Protein AF-A0A2A2KID6-F1 (afdb_monomer_lite)

Structure (mmCIF, N/CA/C/O backbone):
data_AF-A0A2A2KID6-F1
#
_entry.id   AF-A0A2A2KID6-F1
#
loop_
_atom_site.group_PDB
_atom_site.id
_atom_site.type_symbol
_atom_site.label_atom_id
_atom_site.label_alt_id
_atom_site.label_comp_id
_atom_site.label_asym_id
_atom_site.label_entity_id
_atom_site.label_seq_id
_atom_site.pdbx_PDB_ins_code
_atom_site.Cartn_x
_atom_site.Cartn_y
_atom_site.Cartn_z
_atom_site.occupancy
_atom_site.B_iso_or_equiv
_atom_site.auth_seq_id
_atom_site.auth_comp_id
_atom_site.auth_asym_id
_atom_site.auth_atom_id
_atom_site.pdbx_PDB_model_num
ATOM 1 N N . MET A 1 1 ? -13.359 86.179 39.020 1.00 40.91 1 MET A N 1
ATOM 2 C CA . MET A 1 1 ? -13.346 84.701 39.083 1.00 40.91 1 MET A CA 1
ATOM 3 C C . MET A 1 1 ? -14.522 84.206 38.263 1.00 40.91 1 MET A C 1
ATOM 5 O O . MET A 1 1 ? -15.594 84.768 38.441 1.00 40.91 1 MET A O 1
ATOM 9 N N . ALA A 1 2 ? -14.272 83.194 37.425 1.00 36.41 2 ALA A N 1
ATOM 10 C CA . ALA A 1 2 ? -15.111 82.639 36.352 1.00 36.41 2 ALA A CA 1
ATOM 11 C C . ALA A 1 2 ? -15.150 83.495 35.070 1.00 36.41 2 ALA A C 1
ATOM 13 O O . ALA A 1 2 ? -15.371 84.696 35.158 1.00 36.41 2 ALA A O 1
ATOM 14 N N . SER A 1 3 ? -14.933 82.982 33.859 1.00 36.78 3 SER A N 1
ATOM 15 C CA . SER A 1 3 ? -14.378 81.710 33.363 1.00 36.78 3 SER A CA 1
ATOM 16 C C . SER A 1 3 ? -13.928 81.983 31.921 1.00 36.78 3 SER A C 1
ATOM 18 O O . SER A 1 3 ? -14.611 82.724 31.218 1.00 36.78 3 SER A O 1
ATOM 20 N N . SER A 1 4 ? -12.791 81.422 31.504 1.00 39.03 4 SER A N 1
ATOM 21 C CA . SER A 1 4 ? -12.336 81.438 30.109 1.00 39.03 4 SER A CA 1
ATOM 22 C C . SER A 1 4 ? -13.230 80.549 29.246 1.00 39.03 4 SER A C 1
ATOM 24 O O . SER A 1 4 ? -13.401 79.370 29.557 1.00 39.03 4 SER A O 1
ATOM 26 N N . GLU A 1 5 ? -13.762 81.115 28.168 1.00 43.56 5 GLU A N 1
ATOM 27 C CA . GLU A 1 5 ? -14.216 80.392 26.982 1.00 43.56 5 GLU A CA 1
ATOM 28 C C . GLU A 1 5 ? -13.056 80.425 25.984 1.00 43.56 5 GLU A C 1
ATOM 30 O O . GLU A 1 5 ? -12.732 81.490 25.463 1.00 43.56 5 GLU A O 1
ATOM 35 N N . ASP A 1 6 ? -12.411 79.279 25.759 1.00 44.50 6 ASP A N 1
ATOM 36 C CA . ASP A 1 6 ? -11.455 79.112 24.667 1.00 44.50 6 ASP A CA 1
ATOM 37 C C . ASP A 1 6 ? -12.080 78.254 23.568 1.00 44.50 6 ASP A C 1
ATOM 39 O O . ASP A 1 6 ? -12.683 77.203 23.795 1.00 44.50 6 ASP A O 1
ATOM 43 N N . PHE A 1 7 ? -11.946 78.824 22.382 1.00 35.62 7 PHE A N 1
ATOM 44 C CA . PHE A 1 7 ? -12.587 78.552 21.114 1.00 35.62 7 PHE A CA 1
ATOM 45 C C . PHE A 1 7 ? -11.885 77.403 20.372 1.00 35.62 7 PHE A C 1
ATOM 47 O O . PHE A 1 7 ? -10.667 77.242 20.454 1.00 35.62 7 PHE A O 1
ATOM 54 N N . GLU A 1 8 ? -12.676 76.623 19.638 1.00 44.56 8 GLU A N 1
ATOM 55 C CA . GLU A 1 8 ? -12.274 75.508 18.777 1.00 44.56 8 GLU A CA 1
ATOM 56 C C . GLU A 1 8 ? -11.156 75.853 17.779 1.00 44.56 8 GLU A C 1
ATOM 58 O O . GLU A 1 8 ? -11.135 76.926 17.174 1.00 44.56 8 GLU A O 1
ATOM 63 N N . SER A 1 9 ? -10.299 74.868 17.491 1.00 38.34 9 SER A N 1
ATOM 64 C CA . SER A 1 9 ? -9.823 74.676 16.118 1.00 38.34 9 SER A CA 1
ATOM 65 C C . SER A 1 9 ? -9.582 73.196 15.825 1.00 38.34 9 SER A C 1
ATOM 67 O O . SER A 1 9 ? -8.759 72.525 16.450 1.00 38.34 9 SER A O 1
ATOM 69 N N . ASP A 1 10 ? -10.363 72.715 14.865 1.00 43.06 10 ASP A N 1
ATOM 70 C CA . ASP A 1 10 ? -10.296 71.411 14.229 1.00 43.06 10 ASP A CA 1
ATOM 71 C C . ASP A 1 10 ? -8.927 71.137 13.600 1.00 43.06 10 ASP A C 1
ATOM 73 O O . ASP A 1 10 ? -8.439 71.896 12.759 1.00 43.06 10 ASP A O 1
ATOM 77 N N . VAL A 1 11 ? -8.365 69.968 13.904 1.00 42.91 11 VAL A N 1
ATOM 78 C CA . VAL A 1 11 ? -7.402 69.304 13.022 1.00 42.91 11 VAL A CA 1
ATOM 79 C C . VAL A 1 11 ? -7.943 67.917 12.711 1.00 42.91 11 VAL A C 1
ATOM 81 O O . VAL A 1 11 ? -7.730 66.948 13.438 1.00 42.91 11 VAL A O 1
ATOM 84 N N . VAL A 1 12 ? -8.652 67.843 11.586 1.00 46.94 12 VAL A N 1
ATOM 85 C CA . VAL A 1 12 ? -8.993 66.602 10.891 1.00 46.94 12 VAL A CA 1
ATOM 86 C C . VAL A 1 12 ? -7.685 65.959 10.431 1.00 46.94 12 VAL A C 1
ATOM 88 O O . VAL A 1 12 ? -7.135 66.303 9.385 1.00 46.94 12 VAL A O 1
ATOM 91 N N . ARG A 1 13 ? -7.149 65.032 11.228 1.00 36.94 13 ARG A N 1
ATOM 92 C CA . ARG A 1 13 ? -6.090 64.128 10.779 1.00 36.94 13 ARG A CA 1
ATOM 93 C C . ARG A 1 13 ? -6.764 62.886 10.212 1.00 36.94 13 ARG A C 1
ATOM 95 O O . ARG A 1 13 ? -7.306 62.076 10.956 1.00 36.94 13 ARG A O 1
ATOM 102 N N . ALA A 1 14 ? -6.754 62.819 8.884 1.00 38.06 14 ALA A N 1
ATOM 103 C CA . ALA A 1 14 ? -7.240 61.711 8.081 1.00 38.06 14 ALA A CA 1
ATOM 104 C C . ALA A 1 14 ? -6.814 60.359 8.667 1.00 38.06 14 ALA A C 1
ATOM 106 O O . ALA A 1 14 ? -5.646 60.157 9.010 1.00 38.06 14 ALA A O 1
ATOM 107 N N . SER A 1 15 ? -7.798 59.472 8.781 1.00 41.97 15 SER A N 1
ATOM 108 C CA . SER A 1 15 ? -7.649 58.060 9.087 1.00 41.97 15 SER A CA 1
ATOM 109 C C . SER A 1 15 ? -6.592 57.460 8.169 1.00 41.97 15 SER A C 1
ATOM 111 O O . SER A 1 15 ? -6.709 57.521 6.947 1.00 41.97 15 SER A O 1
ATOM 113 N N . ASP A 1 16 ? -5.552 56.919 8.787 1.00 41.00 16 ASP A N 1
ATOM 114 C CA . ASP A 1 16 ? -4.573 56.054 8.154 1.00 41.00 16 ASP A CA 1
ATOM 115 C C . ASP A 1 16 ? -5.332 54.794 7.717 1.00 41.00 16 ASP A C 1
ATOM 117 O O . ASP A 1 16 ? -5.654 53.933 8.538 1.00 41.00 16 ASP A O 1
ATOM 121 N N . GLU A 1 17 ? -5.746 54.744 6.448 1.00 43.84 17 GLU A N 1
ATOM 122 C CA . GLU A 1 17 ? -6.165 53.504 5.804 1.00 43.84 17 GLU A CA 1
ATOM 123 C C . GLU A 1 17 ? -4.934 52.599 5.783 1.00 43.84 17 GLU A C 1
ATOM 125 O O . GLU A 1 17 ? -4.107 52.642 4.868 1.00 43.84 17 GLU A O 1
ATOM 130 N N . THR A 1 18 ? -4.791 51.799 6.840 1.00 45.75 18 THR A N 1
ATOM 131 C CA . THR A 1 18 ? -3.919 50.636 6.842 1.00 45.75 18 THR A CA 1
ATOM 132 C C . THR A 1 18 ? -4.338 49.788 5.654 1.00 45.75 18 THR A C 1
ATOM 134 O O . THR A 1 18 ? -5.375 49.130 5.682 1.00 45.75 18 THR A O 1
ATOM 137 N N . ARG A 1 19 ? -3.555 49.874 4.576 1.00 43.41 19 ARG A N 1
ATOM 138 C CA . ARG A 1 19 ? -3.575 48.917 3.478 1.00 43.41 19 ARG A CA 1
ATOM 139 C C . ARG A 1 19 ? -3.556 47.527 4.102 1.00 43.41 19 ARG A C 1
ATOM 141 O O . ARG A 1 19 ? -2.558 47.159 4.716 1.00 43.41 19 ARG A O 1
ATOM 148 N N . ASP A 1 20 ? -4.654 46.795 3.950 1.00 48.16 20 ASP A N 1
ATOM 149 C CA . ASP A 1 20 ? -4.740 45.364 4.223 1.00 48.16 20 ASP A CA 1
ATOM 150 C C . ASP A 1 20 ? -3.825 44.620 3.230 1.00 48.16 20 ASP A C 1
ATOM 152 O O . ASP A 1 20 ? -4.278 43.993 2.275 1.00 48.16 20 ASP A O 1
ATOM 156 N N . ASP A 1 21 ? -2.509 44.721 3.432 1.00 48.75 21 ASP A N 1
ATOM 157 C CA . ASP A 1 21 ? -1.480 43.909 2.764 1.00 48.75 21 ASP A CA 1
ATOM 158 C C . ASP A 1 21 ? -1.375 42.505 3.413 1.00 48.75 21 ASP A C 1
ATOM 160 O O . ASP A 1 21 ? -0.531 41.687 3.054 1.00 48.75 21 ASP A O 1
ATOM 164 N N . ASP A 1 22 ? -2.274 42.191 4.354 1.00 53.03 22 ASP A N 1
ATOM 165 C CA . ASP A 1 22 ? -2.343 40.937 5.114 1.00 53.03 22 ASP A CA 1
ATOM 166 C C . ASP A 1 22 ? -3.191 39.842 4.435 1.00 53.03 22 ASP A C 1
ATOM 168 O O . ASP A 1 22 ? -3.609 38.879 5.077 1.00 53.03 22 ASP A O 1
ATOM 172 N N . ASN A 1 23 ? -3.434 39.930 3.124 1.00 58.25 23 ASN A N 1
ATOM 173 C CA . ASN A 1 23 ? -4.082 38.846 2.373 1.00 58.25 23 ASN A CA 1
ATOM 174 C C . ASN A 1 23 ? -3.071 37.908 1.697 1.00 58.25 23 ASN A C 1
ATOM 176 O O . ASN A 1 23 ? -3.351 37.353 0.635 1.00 58.25 23 ASN A O 1
ATOM 180 N N . VAL A 1 24 ? -1.890 37.724 2.296 1.00 55.53 24 VAL A N 1
ATOM 181 C CA . VAL A 1 24 ? -1.055 36.555 2.002 1.00 55.53 24 VAL A CA 1
ATOM 182 C C . VAL A 1 24 ? -1.736 35.367 2.675 1.00 55.53 24 VAL A C 1
ATOM 184 O O . VAL A 1 24 ? -1.786 35.326 3.908 1.00 55.53 24 VAL A O 1
ATOM 187 N N . PRO A 1 25 ? -2.296 34.406 1.921 1.00 61.16 25 PRO A N 1
ATOM 188 C CA . PRO A 1 25 ? -2.986 33.284 2.527 1.00 61.16 25 PRO A CA 1
ATOM 189 C C . PRO A 1 25 ? -2.043 32.544 3.483 1.00 61.16 25 PRO A C 1
ATOM 191 O O . PRO A 1 25 ? -0.973 32.093 3.078 1.00 61.16 25 PRO A O 1
ATOM 194 N N . ASP A 1 26 ? -2.454 32.388 4.746 1.00 65.62 26 ASP A N 1
ATOM 195 C CA . ASP A 1 26 ? -1.651 31.812 5.844 1.00 65.62 26 ASP A CA 1
ATOM 196 C C . ASP A 1 26 ? -0.956 30.474 5.480 1.00 65.62 26 ASP A C 1
ATOM 198 O O . ASP A 1 26 ? 0.042 30.110 6.097 1.00 65.62 26 ASP A O 1
ATOM 202 N N . TRP A 1 27 ? -1.438 29.739 4.466 1.00 66.75 27 TRP A N 1
ATOM 203 C CA . TRP A 1 27 ? -0.836 28.492 3.984 1.00 66.75 27 TRP A CA 1
ATOM 204 C C . TRP A 1 27 ? 0.523 28.660 3.287 1.00 66.75 27 TRP A C 1
ATOM 206 O O . TRP A 1 27 ? 1.308 27.712 3.302 1.00 66.75 27 TRP A O 1
ATOM 216 N N . GLU A 1 28 ? 0.841 29.830 2.723 1.00 72.62 28 GLU A N 1
ATOM 217 C CA . GLU A 1 28 ? 2.137 30.080 2.071 1.00 72.62 28 GLU A CA 1
ATOM 218 C C . GLU A 1 28 ? 3.284 29.999 3.091 1.00 72.62 28 GLU A C 1
ATOM 220 O O . GLU A 1 28 ? 4.310 29.373 2.827 1.00 72.62 28 GLU A O 1
ATOM 225 N N . ARG A 1 29 ? 3.047 30.485 4.319 1.00 69.88 29 ARG A N 1
ATOM 226 C CA . ARG A 1 29 ? 4.010 30.470 5.437 1.00 69.88 29 ARG A CA 1
ATOM 227 C C . ARG A 1 29 ? 4.349 29.071 5.955 1.00 69.88 29 ARG A C 1
ATOM 229 O O . ARG A 1 29 ? 5.393 28.886 6.573 1.00 69.88 29 ARG A O 1
ATOM 236 N N . TYR A 1 30 ? 3.464 28.097 5.747 1.00 66.88 30 TYR A N 1
ATOM 237 C CA . TYR A 1 30 ? 3.639 26.721 6.227 1.00 66.88 30 TYR A CA 1
ATOM 238 C C . TYR A 1 30 ? 3.885 25.724 5.099 1.00 66.88 30 TYR A C 1
ATOM 240 O O . TYR A 1 30 ? 4.062 24.541 5.380 1.00 66.88 30 TYR A O 1
ATOM 248 N N . SER A 1 31 ? 3.911 26.187 3.849 1.00 71.94 31 SER A N 1
ATOM 249 C CA . SER A 1 31 ? 4.064 25.350 2.660 1.00 71.94 31 SER A CA 1
ATOM 250 C C . SER A 1 31 ? 5.332 24.487 2.698 1.00 71.94 31 SER A C 1
ATOM 252 O O . SER A 1 31 ? 5.271 23.311 2.346 1.00 71.94 31 SER A O 1
ATOM 254 N N . GLU A 1 32 ? 6.436 25.011 3.240 1.00 70.94 32 GLU A N 1
ATOM 255 C CA . GLU A 1 32 ? 7.703 24.280 3.411 1.00 70.94 32 GLU A CA 1
ATOM 256 C C . GLU A 1 32 ? 7.615 23.107 4.404 1.00 70.94 32 GLU A C 1
ATOM 258 O O . GLU A 1 32 ? 8.385 22.154 4.311 1.00 70.94 32 GLU A O 1
ATOM 263 N N . ASN A 1 33 ? 6.651 23.132 5.331 1.00 69.06 33 ASN A N 1
ATOM 264 C CA . ASN A 1 33 ? 6.428 22.071 6.322 1.00 69.06 33 ASN A CA 1
ATOM 265 C C . ASN A 1 33 ? 5.387 21.033 5.865 1.00 69.06 33 ASN A C 1
ATOM 267 O O . ASN A 1 33 ? 4.953 20.186 6.648 1.00 69.06 33 ASN A O 1
ATOM 271 N N . LEU A 1 34 ? 4.920 21.101 4.616 1.00 72.00 34 LEU A N 1
ATOM 272 C CA . LEU A 1 34 ? 3.917 20.176 4.096 1.00 72.00 34 LEU A CA 1
ATOM 273 C C . LEU A 1 34 ? 4.578 19.093 3.245 1.00 72.00 34 LEU A C 1
ATOM 275 O O . LEU A 1 34 ? 5.080 19.347 2.156 1.00 72.00 34 LEU A O 1
ATOM 279 N N . ILE A 1 35 ? 4.485 17.840 3.697 1.00 70.38 35 ILE A N 1
ATOM 280 C CA . ILE A 1 35 ? 4.865 16.690 2.865 1.00 70.38 35 ILE A CA 1
ATOM 281 C C . ILE A 1 35 ? 3.854 16.557 1.711 1.00 70.38 35 ILE A C 1
ATOM 283 O O . ILE A 1 35 ? 2.640 16.529 1.996 1.00 70.38 35 ILE A O 1
ATOM 287 N N . PRO A 1 36 ? 4.317 16.419 0.448 1.00 75.06 36 PRO A N 1
ATOM 288 C CA . PRO A 1 36 ? 3.462 16.104 -0.690 1.00 75.06 36 PRO A CA 1
ATOM 289 C C . PRO A 1 36 ? 2.656 14.832 -0.420 1.00 75.06 36 PRO A C 1
ATOM 291 O O . PRO A 1 36 ? 3.214 13.775 -0.136 1.00 75.06 36 PRO A O 1
ATOM 294 N N . ASN A 1 37 ? 1.329 14.925 -0.499 1.00 69.31 37 ASN A N 1
ATOM 295 C CA . ASN A 1 37 ? 0.439 13.783 -0.305 1.00 69.31 37 ASN A CA 1
ATOM 296 C C . ASN A 1 37 ? -0.281 13.475 -1.618 1.00 69.31 37 ASN A C 1
ATOM 298 O O . ASN A 1 37 ? -0.989 14.335 -2.143 1.00 69.31 37 ASN A O 1
ATOM 302 N N . ARG A 1 38 ? -0.169 12.230 -2.102 1.00 68.75 38 ARG A N 1
ATOM 303 C CA . ARG A 1 38 ? -0.869 11.744 -3.307 1.00 68.75 38 ARG A CA 1
ATOM 304 C C . ARG A 1 38 ? -2.393 11.928 -3.230 1.00 68.75 38 ARG A C 1
ATOM 306 O O . ARG A 1 38 ? -3.050 11.998 -4.259 1.00 68.75 38 ARG A O 1
ATOM 313 N N . ARG A 1 39 ? -2.958 12.013 -2.019 1.00 72.25 39 ARG A N 1
ATOM 314 C CA . ARG A 1 39 ? -4.407 12.119 -1.760 1.00 72.25 39 ARG A CA 1
ATOM 315 C C . ARG A 1 39 ? -4.895 13.554 -1.526 1.00 72.25 39 ARG A C 1
ATOM 317 O O . ARG A 1 39 ? -6.087 13.754 -1.309 1.00 72.25 39 ARG A O 1
ATOM 324 N N . GLY A 1 40 ? -3.995 14.538 -1.542 1.00 76.31 40 GLY A N 1
ATOM 325 C CA . GLY A 1 40 ? -4.304 15.920 -1.175 1.00 76.31 40 GLY A CA 1
ATOM 326 C C . GLY A 1 40 ? -4.518 16.124 0.333 1.00 76.31 40 GLY A C 1
ATOM 327 O O . GLY A 1 40 ? -4.319 15.216 1.142 1.00 76.31 40 GLY A O 1
ATOM 328 N N . ARG A 1 41 ? -4.883 17.351 0.727 1.00 75.19 41 ARG A N 1
ATOM 329 C CA . ARG A 1 41 ? -5.134 17.753 2.124 1.00 75.19 41 ARG A CA 1
ATOM 330 C C . ARG A 1 41 ? -6.340 18.685 2.208 1.00 75.19 41 ARG A C 1
ATOM 332 O O . ARG A 1 41 ? -6.631 19.421 1.270 1.00 75.19 41 ARG A O 1
ATOM 339 N N . GLN A 1 42 ? -7.024 18.683 3.351 1.00 73.62 42 GLN A N 1
ATOM 340 C CA . GLN A 1 42 ? -8.081 19.658 3.619 1.00 73.62 42 GLN A CA 1
ATOM 341 C C . GLN A 1 42 ? -7.462 21.011 3.994 1.00 73.62 42 GLN A C 1
ATOM 343 O O . GLN A 1 42 ? -6.670 21.083 4.932 1.00 73.62 42 GLN A O 1
ATOM 348 N N . ALA A 1 43 ? -7.865 22.092 3.317 1.00 69.75 43 ALA A N 1
ATOM 349 C CA . ALA A 1 43 ? -7.325 23.437 3.554 1.00 69.75 43 ALA A CA 1
ATOM 350 C C . ALA A 1 43 ? -7.455 23.885 5.026 1.00 69.75 43 ALA A C 1
ATOM 352 O O . ALA A 1 43 ? -6.522 24.437 5.604 1.00 69.75 43 ALA A O 1
ATOM 353 N N . GLY A 1 44 ? -8.574 23.551 5.681 1.00 69.00 44 GLY A N 1
ATOM 354 C CA . GLY A 1 44 ? -8.799 23.858 7.097 1.00 69.00 44 GLY A CA 1
ATOM 355 C C . GLY A 1 44 ? -7.860 23.133 8.070 1.00 69.00 44 GLY A C 1
ATOM 356 O O . GLY A 1 44 ? -7.651 23.618 9.178 1.00 69.00 44 GLY A O 1
ATOM 357 N N . ALA A 1 45 ? -7.273 21.996 7.685 1.00 64.81 45 ALA A N 1
ATOM 358 C CA . ALA A 1 45 ? -6.291 21.288 8.510 1.00 64.81 45 ALA A CA 1
ATOM 359 C C . ALA A 1 45 ? -4.909 21.961 8.466 1.00 64.81 45 ALA A C 1
ATOM 361 O O . ALA A 1 45 ? -4.161 21.876 9.437 1.00 64.81 45 ALA A O 1
ATOM 362 N N . ILE A 1 46 ? -4.591 22.673 7.377 1.00 65.69 46 ILE A N 1
ATOM 363 C CA . ILE A 1 46 ? -3.348 23.448 7.254 1.00 65.69 46 ILE A CA 1
ATOM 364 C C . ILE A 1 46 ? -3.346 24.585 8.282 1.00 65.69 46 ILE A C 1
ATOM 366 O O . ILE A 1 46 ? -2.379 24.765 9.013 1.00 65.69 46 ILE A O 1
ATOM 370 N N . LEU A 1 47 ? -4.485 25.271 8.408 1.00 62.81 47 LEU A N 1
ATOM 371 C CA . LEU A 1 47 ? -4.689 26.399 9.322 1.00 62.81 47 LEU A CA 1
ATOM 372 C C . LEU A 1 47 ? -4.725 25.993 10.808 1.00 62.81 47 LEU A C 1
ATOM 374 O O . LEU A 1 47 ? -4.401 26.799 11.675 1.00 62.81 47 LEU A O 1
ATOM 378 N N . LYS A 1 48 ? -5.123 24.753 11.124 1.00 60.97 48 LYS A N 1
ATOM 379 C CA . LYS A 1 48 ? -5.308 24.277 12.510 1.00 60.97 48 LYS A CA 1
ATOM 380 C C . LYS A 1 48 ? -4.019 23.884 13.235 1.00 60.97 48 LYS A C 1
ATOM 382 O O . LYS A 1 48 ? -4.051 23.744 14.452 1.00 60.97 48 LYS A O 1
ATOM 387 N N . THR A 1 49 ? -2.897 23.707 12.542 1.00 55.88 49 THR A N 1
ATOM 388 C CA . THR A 1 49 ? -1.603 23.399 13.193 1.00 55.88 49 THR A CA 1
ATOM 389 C C . THR A 1 49 ? -0.826 24.631 13.633 1.00 55.88 49 THR A C 1
ATOM 391 O O . THR A 1 49 ? 0.286 24.507 14.154 1.00 55.88 49 THR A O 1
ATOM 394 N N . LYS A 1 50 ? -1.424 25.812 13.454 1.00 52.47 50 LYS A N 1
ATOM 395 C CA . LYS A 1 50 ? -0.972 27.089 13.997 1.00 52.47 50 LYS A CA 1
ATOM 396 C C . LYS A 1 50 ? -0.629 26.903 15.485 1.00 52.47 50 LYS A C 1
ATOM 398 O O . LYS A 1 50 ? -1.516 26.759 16.318 1.00 52.47 50 LYS A O 1
ATOM 403 N N . GLY A 1 51 ? 0.667 26.865 15.809 1.00 50.84 51 GLY A N 1
ATOM 404 C CA . GLY A 1 51 ? 1.157 26.974 17.190 1.00 50.84 51 GLY A CA 1
ATOM 405 C C . GLY A 1 51 ? 1.684 25.715 17.892 1.00 50.84 51 GLY A C 1
ATOM 406 O O . GLY A 1 51 ? 1.889 25.769 19.103 1.00 50.84 51 GLY A O 1
ATOM 407 N N . LEU A 1 52 ? 1.959 24.601 17.206 1.00 54.22 52 LEU A N 1
ATOM 408 C CA . LEU A 1 52 ? 2.526 23.419 17.874 1.00 54.22 52 LEU A CA 1
ATOM 409 C C . LEU A 1 52 ? 4.047 23.484 18.088 1.00 54.22 52 LEU A C 1
ATOM 411 O O . LEU A 1 52 ? 4.822 22.763 17.471 1.00 54.22 52 LEU A O 1
ATOM 415 N N . GLY A 1 53 ? 4.464 24.297 19.058 1.00 52.75 53 GLY A N 1
ATOM 416 C CA . GLY A 1 53 ? 5.763 24.177 19.733 1.00 52.75 53 GLY A CA 1
ATOM 417 C C . GLY A 1 53 ? 5.787 23.039 20.764 1.00 52.75 53 GLY A C 1
ATOM 418 O O . GLY A 1 53 ? 6.302 23.213 21.866 1.00 52.75 53 GLY A O 1
ATOM 419 N N . THR A 1 54 ? 5.157 21.899 20.471 1.00 59.22 54 THR A N 1
ATOM 420 C CA . THR A 1 54 ? 5.017 20.778 21.412 1.00 59.22 54 THR A CA 1
ATOM 421 C C . THR A 1 54 ? 6.130 19.755 21.179 1.00 59.22 54 THR A C 1
ATOM 423 O O . THR A 1 54 ? 6.416 19.390 20.043 1.00 59.22 54 THR A O 1
ATOM 426 N N . SER A 1 55 ? 6.775 19.284 22.252 1.00 69.12 55 SER A N 1
ATOM 427 C CA . SER A 1 55 ? 7.839 18.269 22.170 1.00 69.12 55 SER A CA 1
ATOM 428 C C . SER A 1 55 ? 7.338 16.974 21.507 1.00 69.12 55 SER A C 1
ATOM 430 O O . SER A 1 55 ? 6.217 16.541 21.784 1.00 69.12 55 SER A O 1
ATOM 432 N N . GLN A 1 56 ? 8.176 16.324 20.683 1.00 70.81 56 GLN A N 1
ATOM 433 C CA . GLN A 1 56 ? 7.845 15.078 19.964 1.00 70.81 56 GLN A CA 1
ATOM 434 C C . GLN A 1 56 ? 7.250 13.996 20.880 1.00 70.81 56 GLN A C 1
ATOM 436 O O . GLN A 1 56 ? 6.274 13.350 20.512 1.00 70.81 56 GLN A O 1
ATOM 441 N N . SER A 1 57 ? 7.767 13.847 22.103 1.00 77.50 57 SER A N 1
ATOM 442 C CA . SER A 1 57 ? 7.267 12.856 23.069 1.00 77.50 57 SER A CA 1
ATOM 443 C C . SER A 1 57 ? 5.817 13.120 23.509 1.00 77.50 57 SER A C 1
ATOM 445 O O . SER A 1 57 ? 5.038 12.184 23.688 1.00 77.50 57 SER A O 1
ATOM 447 N N . SER A 1 58 ? 5.414 14.391 23.617 1.00 82.44 58 SER A N 1
ATOM 448 C CA . SER A 1 58 ? 4.026 14.750 23.933 1.00 82.44 58 SER A CA 1
ATOM 449 C C . SER A 1 58 ? 3.080 14.383 22.790 1.00 82.44 58 SER A C 1
ATOM 451 O O . SER A 1 58 ? 1.962 13.940 23.040 1.00 82.44 58 SER A O 1
ATOM 453 N N . MET A 1 59 ? 3.533 14.548 21.545 1.00 81.69 59 MET A N 1
ATOM 454 C CA . MET A 1 59 ? 2.777 14.187 20.345 1.00 81.69 59 MET A CA 1
ATOM 455 C C . MET A 1 59 ? 2.612 12.671 20.191 1.00 81.69 59 MET A C 1
ATOM 457 O O . MET A 1 59 ? 1.528 12.209 19.846 1.00 81.69 59 MET A O 1
ATOM 461 N N . GLU A 1 60 ? 3.666 11.897 20.466 1.00 87.50 60 GLU A N 1
ATOM 462 C CA . GLU A 1 60 ? 3.603 10.429 20.465 1.00 87.50 60 GLU A CA 1
ATOM 463 C C . GLU A 1 60 ? 2.602 9.916 21.504 1.00 87.50 60 GLU A C 1
ATOM 465 O O . GLU A 1 60 ? 1.740 9.103 21.175 1.00 87.50 60 GLU A O 1
ATOM 470 N N . SER A 1 61 ? 2.653 10.451 22.730 1.00 89.75 61 SER A N 1
ATOM 471 C CA . SER A 1 61 ? 1.715 10.071 23.790 1.00 89.75 61 SER A CA 1
ATOM 472 C C . SER A 1 61 ? 0.265 10.426 23.449 1.00 89.75 61 SER A C 1
ATOM 474 O O . SER A 1 61 ? -0.634 9.640 23.740 1.00 89.75 61 SER A O 1
ATOM 476 N N . GLU A 1 62 ? 0.019 11.581 22.824 1.00 90.62 62 GLU A N 1
ATOM 477 C CA . GLU A 1 62 ? -1.319 11.967 22.354 1.00 90.62 62 GLU A CA 1
ATOM 478 C C . GLU A 1 62 ? -1.840 10.996 21.285 1.00 90.62 62 GLU A C 1
ATOM 480 O O . GLU A 1 62 ? -2.989 10.562 21.355 1.00 90.62 62 GLU A O 1
ATOM 485 N N . ALA A 1 63 ? -0.993 10.615 20.325 1.00 91.62 63 ALA A N 1
ATOM 486 C CA . ALA A 1 63 ? -1.367 9.690 19.261 1.00 91.62 63 ALA A CA 1
ATOM 487 C C . ALA A 1 63 ? -1.644 8.270 19.773 1.00 91.62 63 ALA A C 1
ATOM 489 O O . ALA A 1 63 ? -2.644 7.674 19.372 1.00 91.62 63 ALA A O 1
ATOM 490 N N . ASP A 1 64 ? -0.792 7.744 20.661 1.00 93.44 64 ASP A N 1
ATOM 491 C CA . ASP A 1 64 ? -0.998 6.431 21.285 1.00 93.44 64 ASP A CA 1
ATOM 492 C C . ASP A 1 64 ? -2.315 6.428 22.091 1.00 93.44 64 ASP A C 1
ATOM 494 O O . ASP A 1 64 ? -3.144 5.544 21.883 1.00 93.44 64 ASP A O 1
ATOM 498 N N . LYS A 1 65 ? -2.578 7.462 22.910 1.00 95.06 65 LYS A N 1
ATOM 499 C CA . LYS A 1 65 ? -3.841 7.590 23.668 1.00 95.06 65 LYS A CA 1
ATOM 500 C C . LYS A 1 65 ? -5.067 7.625 22.763 1.00 95.06 65 LYS A C 1
ATOM 502 O O . LYS A 1 65 ? -6.041 6.928 23.024 1.00 95.06 65 LYS A O 1
ATOM 507 N N . LYS A 1 66 ? -5.020 8.414 21.685 1.00 94.50 66 LYS A N 1
ATOM 508 C CA . LYS A 1 66 ? -6.146 8.514 20.752 1.00 94.50 66 LYS A CA 1
ATOM 509 C C . LYS A 1 66 ? -6.414 7.185 20.046 1.00 94.50 66 LYS A C 1
ATOM 511 O O . LYS A 1 66 ? -7.574 6.851 19.800 1.00 94.50 66 LYS A O 1
ATOM 516 N N . LEU A 1 67 ? -5.365 6.423 19.726 1.00 96.00 67 LEU A N 1
ATOM 517 C CA . LEU A 1 67 ? -5.530 5.083 19.172 1.00 96.00 67 LEU A CA 1
ATOM 518 C C . LEU A 1 67 ? -6.162 4.137 20.195 1.00 96.00 67 LEU A C 1
ATOM 520 O O . LEU A 1 67 ? -7.059 3.389 19.824 1.00 96.00 67 LEU A O 1
ATOM 524 N N . ASP A 1 68 ? -5.723 4.176 21.452 1.00 95.88 68 ASP A N 1
ATOM 525 C CA . ASP A 1 68 ? -6.262 3.319 22.512 1.00 95.88 68 ASP A CA 1
ATOM 526 C C . ASP A 1 68 ? -7.760 3.591 22.741 1.00 95.88 68 ASP A C 1
ATOM 528 O O . ASP A 1 68 ? -8.554 2.655 22.707 1.00 95.88 68 ASP A O 1
ATOM 532 N N . GLU A 1 69 ? -8.170 4.863 22.815 1.00 95.94 69 GLU A N 1
ATOM 533 C CA . GLU A 1 69 ? -9.591 5.257 22.859 1.00 95.94 69 GLU A CA 1
ATOM 534 C C . GLU A 1 69 ? -10.377 4.686 21.669 1.00 95.94 69 GLU A C 1
ATOM 536 O O . GLU A 1 69 ? -11.432 4.078 21.836 1.00 95.94 69 GLU A O 1
ATOM 541 N N . THR A 1 70 ? -9.831 4.828 20.456 1.00 94.94 70 THR A N 1
ATOM 542 C CA . THR A 1 70 ? -10.467 4.303 19.237 1.00 94.94 70 THR A CA 1
ATOM 543 C C . THR A 1 70 ? -10.586 2.777 19.301 1.00 94.94 70 THR A C 1
ATOM 545 O O . THR A 1 70 ? -11.596 2.210 18.895 1.00 94.94 70 THR A O 1
ATOM 548 N N . MET A 1 71 ? -9.570 2.089 19.827 1.00 94.62 71 MET A N 1
ATOM 549 C CA . MET A 1 71 ? -9.554 0.632 19.962 1.00 94.62 71 MET A CA 1
ATOM 550 C C . MET A 1 71 ? -10.577 0.111 20.964 1.00 94.62 71 MET A C 1
ATOM 552 O O . MET A 1 71 ? -11.056 -1.012 20.776 1.00 94.62 71 MET A O 1
ATOM 556 N N . ASP A 1 72 ? -10.893 0.890 21.994 1.00 94.62 72 ASP A N 1
ATOM 557 C CA . ASP A 1 72 ? -11.938 0.589 22.969 1.00 94.62 72 ASP A CA 1
ATOM 558 C C . ASP A 1 72 ? -13.330 0.829 22.372 1.00 94.62 72 ASP A C 1
ATOM 560 O O . ASP A 1 72 ? -14.199 -0.042 22.459 1.00 94.62 72 ASP A O 1
ATOM 564 N N . GLU A 1 73 ? -13.523 1.939 21.654 1.00 94.00 73 GLU A N 1
ATOM 565 C CA . GLU A 1 73 ? -14.757 2.208 20.902 1.00 94.00 73 GLU A CA 1
ATOM 566 C C . GLU A 1 73 ? -15.031 1.106 19.865 1.00 94.00 73 GLU A C 1
ATOM 568 O O . GLU A 1 73 ? -16.147 0.585 19.774 1.00 94.00 73 GLU A O 1
ATOM 573 N N . CYS A 1 74 ? -13.994 0.646 19.159 1.00 93.31 74 CYS A N 1
ATOM 574 C CA . CYS A 1 74 ? -14.090 -0.448 18.197 1.00 93.31 74 CYS A CA 1
ATOM 575 C C . CYS A 1 74 ? -14.641 -1.758 18.787 1.00 93.31 74 CYS A C 1
ATOM 577 O O . CYS A 1 74 ? -15.243 -2.538 18.051 1.00 93.31 74 CYS A O 1
ATOM 579 N N . GLN A 1 75 ? -14.439 -2.033 20.082 1.00 91.06 75 GLN A N 1
ATOM 580 C CA . GLN A 1 75 ? -14.927 -3.271 20.714 1.00 91.06 75 GLN A CA 1
ATOM 581 C C . GLN A 1 75 ? -16.450 -3.301 20.849 1.00 91.06 75 GLN A C 1
ATOM 583 O O . GLN A 1 75 ? -17.045 -4.375 20.858 1.00 91.06 75 GLN A O 1
ATOM 588 N N . THR A 1 76 ? -17.070 -2.128 20.966 1.00 91.75 76 THR A N 1
ATOM 589 C CA . THR A 1 76 ? -18.525 -1.984 21.123 1.00 91.75 76 THR A CA 1
ATOM 590 C C . THR A 1 76 ? -19.219 -1.597 19.819 1.00 91.75 76 THR A C 1
ATOM 592 O O . THR A 1 76 ? -20.430 -1.769 19.695 1.00 91.75 76 THR A O 1
ATOM 595 N N . SER A 1 77 ? -18.462 -1.105 18.835 1.00 90.88 77 SER A N 1
ATOM 596 C CA . SER A 1 77 ? -18.978 -0.706 17.527 1.00 90.88 77 SER A CA 1
ATOM 597 C C . SER A 1 77 ? -19.334 -1.890 16.624 1.00 90.88 77 SER A C 1
ATOM 599 O O . SER A 1 77 ? -18.647 -2.912 16.607 1.00 90.88 77 SER A O 1
ATOM 601 N N . GLU A 1 78 ? -20.354 -1.705 15.788 1.00 88.50 78 GLU A N 1
ATOM 602 C CA . GLU A 1 78 ? -20.714 -2.650 14.726 1.00 88.50 78 GLU A CA 1
ATOM 603 C C . GLU A 1 78 ? -19.669 -2.665 13.591 1.00 88.50 78 GLU A C 1
ATOM 605 O O . GLU A 1 78 ? -19.329 -3.732 13.072 1.00 88.50 78 GLU A O 1
ATOM 610 N N . ASP A 1 79 ? -19.091 -1.497 13.277 1.00 92.50 79 ASP A N 1
ATOM 611 C CA . ASP A 1 79 ? -18.092 -1.290 12.220 1.00 92.50 79 ASP A CA 1
ATOM 612 C C . ASP A 1 79 ? -16.786 -0.669 12.761 1.00 92.50 79 ASP A C 1
ATOM 614 O O . ASP A 1 79 ? -16.554 0.541 12.650 1.00 92.50 79 ASP A O 1
ATOM 618 N N . PRO A 1 80 ? -15.893 -1.488 13.346 1.00 93.81 80 PRO A N 1
ATOM 619 C CA . PRO A 1 80 ? -14.617 -1.011 13.871 1.00 93.81 80 PRO A CA 1
ATOM 620 C C . PRO A 1 80 ? -13.675 -0.449 12.798 1.00 93.81 80 PRO A C 1
ATOM 622 O O . PRO A 1 80 ? -12.784 0.340 13.123 1.00 93.81 80 PRO A O 1
ATOM 625 N N . LEU A 1 81 ? -13.836 -0.831 11.527 1.00 94.25 81 LEU A N 1
ATOM 626 C CA . LEU A 1 81 ? -12.924 -0.402 10.470 1.00 94.25 81 LEU A CA 1
ATOM 627 C C . LEU A 1 81 ? -13.139 1.067 10.096 1.00 94.25 81 LEU A C 1
ATOM 629 O O . LEU A 1 81 ? -12.167 1.772 9.805 1.00 94.25 81 LEU A O 1
ATOM 633 N N . ASP A 1 82 ? -14.383 1.550 10.142 1.00 94.81 82 ASP A N 1
ATOM 634 C CA . ASP A 1 82 ? -14.670 2.966 9.904 1.00 94.81 82 ASP A CA 1
ATOM 635 C C . ASP A 1 82 ? -14.047 3.862 10.983 1.00 94.81 82 ASP A C 1
ATOM 637 O O . ASP A 1 82 ? -13.363 4.831 10.651 1.00 94.81 82 ASP A O 1
ATOM 641 N N . LEU A 1 83 ? -14.157 3.484 12.262 1.00 95.38 83 LEU A N 1
ATOM 642 C CA . LEU A 1 83 ? -13.487 4.184 13.367 1.00 95.38 83 LEU A CA 1
ATOM 643 C C . LEU A 1 83 ? -11.964 4.228 13.172 1.00 95.38 83 LEU A C 1
ATOM 645 O O . LEU A 1 83 ? -11.340 5.283 13.309 1.00 95.38 83 LEU A O 1
ATOM 649 N N . CYS A 1 84 ? -11.359 3.116 12.743 1.00 95.44 84 CYS A N 1
ATOM 650 C CA . CYS A 1 84 ? -9.931 3.073 12.419 1.00 95.44 84 CYS A CA 1
ATOM 651 C C . CYS A 1 84 ? -9.561 4.027 11.266 1.00 95.44 84 CYS A C 1
ATOM 653 O O . CYS A 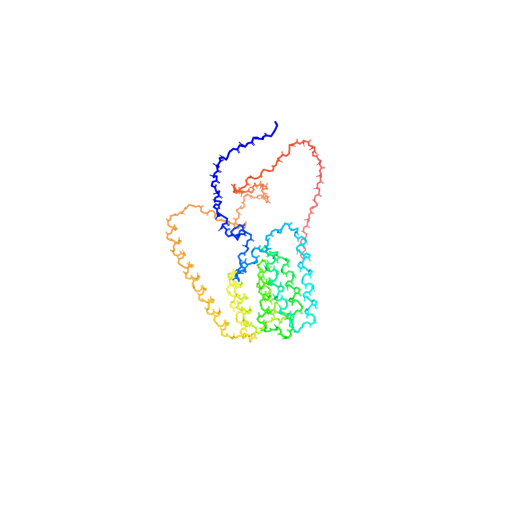1 84 ? -8.510 4.674 11.292 1.00 95.44 84 CYS A O 1
ATOM 655 N N . LEU A 1 85 ? -10.418 4.161 10.249 1.00 94.81 85 LEU A N 1
ATOM 656 C CA . LEU A 1 85 ? -10.214 5.123 9.163 1.00 94.81 85 LEU A CA 1
ATOM 657 C C . LEU A 1 85 ? -10.397 6.574 9.618 1.00 94.81 85 LEU A C 1
ATOM 659 O O . LEU A 1 85 ? -9.683 7.457 9.129 1.00 94.81 85 LEU A O 1
ATOM 663 N N . GLN A 1 86 ? -11.329 6.840 10.533 1.00 94.56 86 GLN A N 1
ATOM 664 C CA . GLN A 1 86 ? -11.488 8.156 11.153 1.00 94.56 86 GLN A CA 1
ATOM 665 C C . GLN A 1 86 ? -10.240 8.530 11.958 1.00 94.56 86 GLN A C 1
ATOM 667 O O . GLN A 1 86 ? -9.741 9.647 11.809 1.00 94.56 86 GLN A O 1
ATOM 672 N N . PHE A 1 87 ? -9.665 7.580 12.700 1.00 95.38 87 PHE A N 1
ATOM 673 C CA . PHE A 1 87 ? -8.372 7.753 13.357 1.00 95.38 87 PHE A CA 1
ATOM 674 C C . PHE A 1 87 ? -7.255 8.078 12.354 1.00 95.38 87 PHE A C 1
ATOM 676 O O . PHE A 1 87 ? -6.523 9.047 12.552 1.00 95.38 87 PHE A O 1
ATOM 683 N N . CYS A 1 88 ? -7.157 7.347 11.236 1.00 93.38 88 CYS A N 1
ATOM 684 C CA . CYS A 1 88 ? -6.168 7.635 10.187 1.00 93.38 88 CYS A CA 1
ATOM 685 C C . CYS A 1 88 ? -6.297 9.075 9.656 1.00 93.38 88 CYS A C 1
ATOM 687 O O . CYS A 1 88 ? -5.304 9.790 9.537 1.00 93.38 88 CYS A O 1
ATOM 689 N N . LYS A 1 89 ? -7.530 9.528 9.381 1.00 91.06 89 LYS A N 1
ATOM 690 C CA . LYS A 1 89 ? -7.806 10.910 8.944 1.00 91.06 89 LYS A CA 1
ATOM 691 C C . LYS A 1 89 ? -7.419 11.928 10.015 1.00 91.06 89 LYS A C 1
ATOM 693 O O . LYS A 1 89 ? -6.855 12.972 9.693 1.00 91.06 89 LYS A O 1
ATOM 698 N N . TRP A 1 90 ? -7.737 11.653 11.279 1.00 91.25 90 TRP A N 1
ATOM 699 C CA . TRP A 1 90 ? -7.346 12.509 12.396 1.00 91.25 90 TRP A CA 1
ATOM 700 C C . TRP A 1 90 ? -5.822 12.629 12.482 1.00 91.25 90 TRP A C 1
ATOM 702 O O . TRP A 1 90 ? -5.316 13.748 12.517 1.00 91.25 90 TRP A O 1
ATOM 712 N N . PHE A 1 91 ? -5.096 11.510 12.419 1.00 90.69 91 PHE A N 1
ATOM 713 C CA . PHE A 1 91 ? -3.636 11.480 12.492 1.00 90.69 91 PHE A CA 1
ATOM 714 C C . PHE A 1 91 ? -3.002 12.286 11.348 1.00 90.69 91 PHE A C 1
ATOM 716 O O . PHE A 1 91 ? -2.174 13.162 11.590 1.00 90.69 91 PHE A O 1
ATOM 723 N N . GLU A 1 92 ? -3.442 12.060 10.107 1.00 87.12 92 GLU A N 1
ATOM 724 C CA . GLU A 1 92 ? -2.951 12.768 8.911 1.00 87.12 92 GLU A CA 1
ATOM 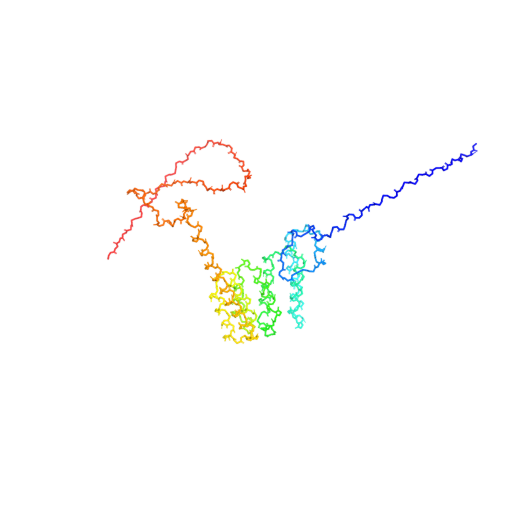725 C C . GLU A 1 92 ? -3.186 14.288 8.969 1.00 87.12 92 GLU A C 1
ATOM 727 O O . GLU A 1 92 ? -2.368 15.070 8.479 1.00 87.12 92 GLU A O 1
ATOM 732 N N . ASN A 1 93 ? -4.295 14.717 9.576 1.00 83.75 93 ASN A N 1
ATOM 733 C CA . ASN A 1 93 ? -4.615 16.133 9.755 1.00 83.75 93 ASN A CA 1
ATOM 734 C C . ASN A 1 93 ? -3.854 16.761 10.930 1.00 83.75 93 ASN A C 1
ATOM 736 O O . ASN A 1 93 ? -3.483 17.932 10.870 1.00 83.75 93 ASN A O 1
ATOM 740 N N . ARG A 1 94 ? -3.647 15.995 12.007 1.00 82.31 94 ARG A N 1
ATOM 741 C CA . ARG A 1 94 ? -2.995 16.443 13.242 1.00 82.31 94 ARG A CA 1
ATOM 742 C C . ARG A 1 94 ? -1.485 16.583 13.068 1.00 82.31 94 ARG A C 1
ATOM 744 O O . ARG A 1 94 ? -0.903 17.530 13.596 1.00 82.31 94 ARG A O 1
ATOM 751 N N . PHE A 1 95 ? -0.870 15.660 12.329 1.00 79.75 95 PHE A N 1
ATOM 752 C CA . PHE A 1 95 ? 0.572 15.571 12.122 1.00 79.75 95 PHE A CA 1
ATOM 753 C C . PHE A 1 95 ? 0.927 15.941 10.675 1.00 79.75 95 PHE A C 1
ATOM 755 O O . PHE A 1 95 ? 0.942 15.102 9.777 1.00 79.75 95 PHE A O 1
ATOM 762 N N . GLN A 1 96 ? 1.203 17.229 10.441 1.00 66.38 96 GLN A N 1
ATOM 763 C CA . GLN A 1 96 ? 1.586 17.747 9.117 1.00 66.38 96 GLN A CA 1
ATOM 764 C C . GLN A 1 96 ? 2.929 17.196 8.634 1.00 66.38 96 GLN A C 1
ATOM 766 O O . GLN A 1 96 ? 3.019 16.708 7.502 1.00 66.38 96 GLN A O 1
ATOM 771 N N . ASN A 1 97 ? 3.909 17.193 9.543 1.00 65.00 97 ASN A N 1
ATOM 772 C CA . ASN A 1 97 ? 5.126 16.402 9.450 1.00 65.00 97 ASN A CA 1
ATOM 773 C C . ASN A 1 97 ? 4.780 15.000 9.941 1.00 65.00 97 ASN A C 1
ATOM 775 O O . ASN A 1 97 ? 4.693 14.754 11.145 1.00 65.00 97 ASN A O 1
ATOM 779 N N . ILE A 1 98 ? 4.491 14.099 9.006 1.00 62.91 98 ILE A N 1
ATOM 780 C CA . ILE A 1 98 ? 4.150 12.720 9.341 1.00 62.91 98 ILE A CA 1
ATOM 781 C C . ILE A 1 98 ? 5.376 12.112 10.021 1.00 62.91 98 ILE A C 1
ATOM 783 O O . ILE A 1 98 ? 6.398 11.875 9.377 1.00 62.91 98 ILE A O 1
ATOM 787 N N . ASN A 1 99 ? 5.273 11.831 11.321 1.00 79.19 99 ASN A N 1
ATOM 788 C CA . ASN A 1 99 ? 6.202 10.930 11.992 1.00 79.19 99 ASN A CA 1
ATOM 789 C C . ASN A 1 99 ? 5.963 9.529 11.410 1.00 79.19 99 ASN A C 1
ATOM 791 O O . ASN A 1 99 ? 5.200 8.748 11.975 1.00 79.19 99 ASN A O 1
ATOM 795 N N . GLN A 1 100 ? 6.572 9.230 10.257 1.00 83.94 100 GLN A N 1
ATOM 796 C CA . GLN A 1 100 ? 6.313 8.011 9.475 1.00 83.94 100 GLN A CA 1
ATOM 797 C C . GLN A 1 100 ? 6.465 6.757 10.335 1.00 83.94 100 GLN A C 1
ATOM 799 O O . GLN A 1 100 ? 5.602 5.887 10.330 1.00 83.94 100 GLN A O 1
ATOM 804 N N . ARG A 1 101 ? 7.501 6.725 11.182 1.00 88.62 101 ARG A N 1
ATOM 805 C CA . ARG A 1 101 ? 7.742 5.637 12.137 1.00 88.62 101 ARG A CA 1
ATOM 806 C C . ARG A 1 101 ? 6.619 5.478 13.168 1.00 88.62 101 ARG A C 1
ATOM 808 O O . ARG A 1 101 ? 6.224 4.352 13.465 1.00 88.62 101 ARG A O 1
ATOM 815 N N . LEU A 1 102 ? 6.117 6.585 13.719 1.00 90.88 102 LEU A N 1
ATOM 816 C CA . LEU A 1 102 ? 5.002 6.558 14.668 1.00 90.88 102 LEU A CA 1
ATOM 817 C C . LEU A 1 102 ? 3.734 6.067 13.968 1.00 90.88 102 LEU A C 1
ATOM 819 O O . LEU A 1 102 ? 3.066 5.171 14.474 1.00 90.88 102 LEU A O 1
ATOM 823 N N . TYR A 1 103 ? 3.429 6.609 12.786 1.00 92.31 103 TYR A N 1
ATOM 824 C CA . TYR A 1 103 ? 2.228 6.224 12.055 1.00 92.31 103 TYR A CA 1
ATOM 825 C C . TYR A 1 103 ? 2.267 4.753 11.648 1.00 92.31 103 TYR A C 1
ATOM 827 O O . TYR A 1 103 ? 1.292 4.040 11.859 1.00 92.31 103 TYR A O 1
ATOM 835 N N . TYR A 1 104 ? 3.418 4.273 11.172 1.00 94.19 104 TYR A N 1
ATOM 836 C CA . TYR A 1 104 ? 3.653 2.864 10.873 1.00 94.19 104 TYR A CA 1
ATOM 837 C C . TYR A 1 104 ? 3.352 1.965 12.080 1.00 94.19 104 TYR A C 1
ATOM 839 O O . TYR A 1 104 ? 2.576 1.020 11.960 1.00 94.19 104 TYR A O 1
ATOM 847 N N . LYS A 1 105 ? 3.894 2.291 13.266 1.00 95.12 105 LYS A N 1
ATOM 848 C CA . LYS A 1 105 ? 3.632 1.549 14.515 1.00 95.12 105 LYS A CA 1
ATOM 849 C C . LYS A 1 105 ? 2.132 1.487 14.831 1.00 95.12 105 LYS A C 1
ATOM 851 O O . LYS A 1 105 ? 1.621 0.427 15.180 1.00 95.12 105 LYS A O 1
ATOM 856 N N . LEU A 1 106 ? 1.430 2.614 14.723 1.00 95.81 106 LEU A N 1
ATOM 857 C CA . LEU A 1 106 ? 0.001 2.718 15.039 1.00 95.81 106 LEU A CA 1
ATOM 858 C C . LEU A 1 106 ? -0.865 1.955 14.025 1.00 95.81 106 LEU A C 1
ATOM 860 O O . LEU A 1 106 ? -1.768 1.218 14.415 1.00 95.81 106 LEU A O 1
ATOM 864 N N . LEU A 1 107 ? -0.554 2.071 12.732 1.00 96.31 107 LEU A N 1
ATOM 865 C CA . LEU A 1 107 ? -1.219 1.329 11.660 1.00 96.31 107 LEU A CA 1
ATOM 866 C C . LEU A 1 107 ? -1.005 -0.179 11.801 1.00 96.31 107 LEU A C 1
ATOM 868 O O . LEU A 1 107 ? -1.948 -0.942 11.605 1.00 96.31 107 LEU A O 1
ATOM 872 N N . TRP A 1 108 ? 0.198 -0.609 12.190 1.00 96.19 108 TRP A N 1
ATOM 873 C CA . TRP A 1 108 ? 0.491 -2.023 12.419 1.00 96.19 108 TRP A CA 1
ATOM 874 C C . TRP A 1 108 ? -0.432 -2.622 13.484 1.00 96.19 108 TRP A C 1
ATOM 876 O O . TRP A 1 108 ? -1.028 -3.668 13.249 1.00 96.19 108 TRP A O 1
ATOM 886 N N . ARG A 1 109 ? -0.649 -1.912 14.602 1.00 96.50 109 ARG A N 1
ATOM 887 C CA . ARG A 1 109 ? -1.586 -2.336 15.662 1.00 96.50 109 ARG A CA 1
ATOM 888 C C . ARG A 1 109 ? -3.019 -2.516 15.144 1.00 96.50 109 ARG A C 1
ATOM 890 O O . ARG A 1 109 ? -3.711 -3.438 15.565 1.00 96.50 109 ARG A O 1
ATOM 897 N N . ILE A 1 110 ? -3.474 -1.640 14.243 1.00 95.94 110 ILE A N 1
ATOM 898 C CA . ILE A 1 110 ? -4.809 -1.734 13.626 1.00 95.94 110 ILE A CA 1
ATOM 899 C C . ILE A 1 110 ? -4.907 -2.984 12.754 1.00 95.94 110 ILE A C 1
ATOM 901 O O . ILE A 1 110 ? -5.846 -3.771 12.872 1.00 95.94 110 ILE A O 1
ATOM 905 N N . VAL A 1 111 ? -3.926 -3.162 11.875 1.00 95.75 111 VAL A N 1
ATOM 906 C CA . VAL A 1 111 ? -3.888 -4.261 10.916 1.00 95.75 111 VAL A CA 1
ATOM 907 C C . VAL A 1 111 ? -3.782 -5.607 11.629 1.00 95.75 111 VAL A C 1
ATOM 909 O O . VAL A 1 111 ? -4.529 -6.525 11.305 1.00 95.75 111 VAL A O 1
ATOM 912 N N . GLU A 1 112 ? -2.930 -5.724 12.642 1.00 94.88 112 GLU A N 1
ATOM 913 C CA . GLU A 1 112 ? -2.772 -6.948 13.433 1.00 94.88 112 GLU A CA 1
ATOM 914 C C . GLU A 1 112 ? -4.090 -7.393 14.086 1.00 94.88 112 GLU A C 1
ATOM 916 O O . GLU A 1 112 ? -4.385 -8.584 14.139 1.00 94.88 112 GLU A O 1
ATOM 921 N N . LYS A 1 113 ? -4.925 -6.441 14.518 1.00 94.25 113 LYS A N 1
ATOM 922 C CA . LYS A 1 113 ? -6.205 -6.742 15.169 1.00 94.25 113 LYS A CA 1
ATOM 923 C C . LYS A 1 113 ? -7.333 -7.073 14.187 1.00 94.25 113 LYS A C 1
ATOM 925 O O . LYS A 1 113 ? -8.139 -7.951 14.481 1.00 94.25 113 LYS A O 1
ATOM 930 N N . TYR A 1 114 ? -7.423 -6.373 13.052 1.00 93.75 114 TYR A N 1
ATOM 931 C CA . TYR A 1 114 ? -8.610 -6.431 12.180 1.00 93.75 114 TYR A CA 1
ATOM 932 C C . TYR A 1 114 ? -8.381 -7.057 10.798 1.00 93.75 114 TYR A C 1
ATOM 934 O O . TYR A 1 114 ? -9.355 -7.323 10.099 1.00 93.75 114 TYR A O 1
ATOM 942 N N . SER A 1 115 ? -7.139 -7.305 10.371 1.00 92.00 115 SER A N 1
ATOM 943 C CA . SER A 1 115 ? -6.852 -7.765 8.996 1.00 92.00 115 SER A CA 1
ATOM 944 C C . SER A 1 115 ? -7.373 -9.163 8.661 1.00 92.00 115 SER A C 1
ATOM 946 O O . SER A 1 115 ? -7.650 -9.437 7.495 1.00 92.00 115 SER A O 1
ATOM 948 N N . LEU A 1 116 ? -7.528 -10.032 9.663 1.00 92.69 116 LEU A N 1
ATOM 949 C CA . LEU A 1 116 ? -8.038 -11.400 9.504 1.00 92.69 116 LEU A CA 1
ATOM 950 C C . LEU A 1 116 ? -9.532 -11.539 9.797 1.00 92.69 116 LEU A C 1
ATOM 952 O O . LEU A 1 116 ? -10.072 -12.644 9.724 1.00 92.69 116 LEU A O 1
ATOM 956 N N . ASP A 1 117 ? -10.211 -10.445 10.141 1.00 91.81 117 ASP A N 1
ATOM 957 C CA . ASP A 1 117 ? -11.654 -10.492 10.325 1.00 91.81 117 ASP A CA 1
ATOM 958 C C . ASP A 1 117 ? -12.320 -10.783 8.975 1.00 91.81 117 ASP A C 1
ATOM 960 O O . ASP A 1 117 ? -12.118 -10.065 7.993 1.00 91.81 117 ASP A O 1
ATOM 964 N N . SER A 1 118 ? -13.142 -11.834 8.943 1.00 90.56 118 SER A N 1
ATOM 965 C CA . SER A 1 118 ? -13.905 -12.274 7.770 1.00 90.56 118 SER A CA 1
ATOM 966 C C . SER A 1 118 ? -14.656 -11.143 7.060 1.00 90.56 118 SER A C 1
ATOM 968 O O . SER A 1 118 ? -14.800 -11.175 5.840 1.00 90.56 118 SER A O 1
ATOM 970 N N . ARG A 1 119 ? -15.081 -10.117 7.809 1.00 92.00 119 ARG A N 1
ATOM 971 C CA . ARG A 1 119 ? -15.798 -8.942 7.294 1.00 92.00 119 ARG A CA 1
ATOM 972 C C . ARG A 1 119 ? -14.940 -8.050 6.396 1.00 92.00 119 ARG A C 1
ATOM 974 O O . ARG A 1 119 ? -15.485 -7.344 5.555 1.00 92.00 119 ARG A O 1
ATOM 981 N N . TYR A 1 120 ? -13.618 -8.075 6.566 1.00 92.94 120 TYR A N 1
ATOM 982 C CA . TYR A 1 120 ? -12.689 -7.135 5.930 1.00 92.94 120 TYR A CA 1
ATOM 983 C C . TYR A 1 120 ? -11.692 -7.795 4.976 1.00 92.94 120 TYR A C 1
ATOM 985 O O . TYR A 1 120 ? -10.862 -7.102 4.387 1.00 92.94 120 TYR A O 1
ATOM 993 N N . LEU A 1 121 ? -11.794 -9.113 4.774 1.00 91.50 121 LEU A N 1
ATOM 994 C CA . LEU A 1 121 ? -10.893 -9.874 3.903 1.00 91.50 121 LEU A CA 1
ATOM 995 C C . LEU A 1 121 ? -10.902 -9.407 2.446 1.00 91.50 121 LEU A C 1
ATOM 997 O O . LEU A 1 121 ? -9.927 -9.642 1.744 1.00 91.50 121 LEU A O 1
ATOM 1001 N N . GLU A 1 122 ? -11.972 -8.760 1.987 1.00 89.06 122 GLU A N 1
ATOM 1002 C CA . GLU A 1 122 ? -12.111 -8.241 0.619 1.00 89.06 122 GLU A CA 1
ATOM 1003 C C . GLU A 1 122 ? -12.509 -6.752 0.593 1.00 89.06 122 GLU A C 1
ATOM 1005 O O . GLU A 1 122 ? -12.867 -6.218 -0.454 1.00 89.06 122 GLU A O 1
ATOM 1010 N N . ASP A 1 123 ? -12.441 -6.060 1.736 1.00 93.31 123 ASP A N 1
ATOM 1011 C CA . ASP A 1 123 ? -12.917 -4.679 1.866 1.00 93.31 123 ASP A CA 1
ATOM 1012 C C . ASP A 1 123 ? -11.859 -3.663 1.386 1.00 93.31 123 ASP A C 1
ATOM 1014 O O . ASP A 1 123 ? -10.714 -3.633 1.850 1.00 93.31 123 ASP A O 1
ATOM 1018 N N . GLU A 1 124 ? -12.257 -2.759 0.488 1.00 92.44 124 GLU A N 1
ATOM 1019 C CA . GLU A 1 124 ? -11.423 -1.657 -0.009 1.00 92.44 124 GLU A CA 1
ATOM 1020 C C . GLU A 1 124 ? -10.930 -0.736 1.127 1.00 92.44 124 GLU A C 1
ATOM 1022 O O . GLU A 1 124 ? -9.860 -0.125 1.054 1.00 92.44 124 GLU A O 1
ATOM 1027 N N . ARG A 1 125 ? -11.691 -0.627 2.219 1.00 94.94 125 ARG A N 1
ATOM 1028 C CA . ARG A 1 125 ? -11.309 0.148 3.406 1.00 94.94 125 ARG A CA 1
ATOM 1029 C C . ARG A 1 125 ? -10.089 -0.438 4.098 1.00 94.94 125 ARG A C 1
ATOM 1031 O O . ARG A 1 125 ? -9.217 0.324 4.511 1.00 94.94 125 ARG A O 1
ATOM 1038 N N . MET A 1 126 ? -9.985 -1.764 4.154 1.00 95.75 126 MET A N 1
ATOM 1039 C CA . MET A 1 126 ? -8.816 -2.446 4.706 1.00 95.75 126 MET A CA 1
ATOM 1040 C C . MET A 1 126 ? -7.602 -2.219 3.804 1.00 95.75 126 MET A C 1
ATOM 1042 O O . MET A 1 126 ? -6.516 -1.897 4.289 1.00 95.75 126 MET A O 1
ATOM 1046 N N . LEU A 1 127 ? -7.795 -2.260 2.481 1.00 95.56 127 LEU A N 1
ATOM 1047 C CA . LEU A 1 127 ? -6.738 -1.933 1.523 1.00 95.56 127 LEU A CA 1
ATOM 1048 C C . LEU A 1 127 ? -6.187 -0.521 1.749 1.00 95.56 127 LEU A C 1
ATOM 1050 O O . LEU A 1 127 ? -4.976 -0.323 1.753 1.00 95.56 127 LEU A O 1
ATOM 1054 N N . LYS A 1 128 ? -7.053 0.461 2.023 1.00 95.19 128 LYS A N 1
ATOM 1055 C CA . LYS A 1 128 ? -6.633 1.838 2.333 1.00 95.19 128 LYS A CA 1
ATOM 1056 C C . LYS A 1 128 ? -5.777 1.946 3.598 1.00 95.19 128 LYS A C 1
ATOM 1058 O O . LYS A 1 128 ? -5.064 2.942 3.728 1.00 95.19 128 LYS A O 1
ATOM 1063 N N . ILE A 1 129 ? -5.877 1.014 4.545 1.00 95.94 129 ILE A N 1
ATOM 1064 C CA . ILE A 1 129 ? -5.024 0.976 5.743 1.00 95.94 129 ILE A CA 1
ATOM 1065 C C . ILE A 1 129 ? -3.686 0.322 5.397 1.00 95.94 129 ILE A C 1
ATOM 1067 O O . ILE A 1 129 ? -2.640 0.893 5.699 1.00 95.94 129 ILE A O 1
ATOM 1071 N N . TRP A 1 130 ? -3.705 -0.800 4.675 1.00 96.38 130 TRP A N 1
ATOM 1072 C CA . TRP A 1 130 ? -2.488 -1.447 4.178 1.00 96.38 130 TRP A CA 1
ATOM 1073 C C . TRP A 1 130 ? -1.649 -0.533 3.284 1.00 96.38 130 TRP A C 1
ATOM 1075 O O . TRP A 1 130 ? -0.437 -0.472 3.457 1.00 96.38 130 TRP A O 1
ATOM 1085 N N . SER A 1 131 ? -2.270 0.238 2.387 1.00 95.12 131 SER A N 1
ATOM 1086 C CA . SER A 1 131 ? -1.541 1.200 1.555 1.00 95.12 131 SER A CA 1
ATOM 1087 C C . SER A 1 131 ? -0.878 2.297 2.382 1.00 95.12 131 SER A C 1
ATOM 1089 O O . SER A 1 131 ? 0.269 2.632 2.125 1.00 95.12 131 SER A O 1
ATOM 1091 N N . ARG A 1 132 ? -1.533 2.796 3.440 1.00 94.00 132 ARG A N 1
ATOM 1092 C CA . ARG A 1 132 ? -0.894 3.751 4.364 1.00 94.00 132 ARG A CA 1
ATOM 1093 C C . ARG A 1 132 ? 0.291 3.129 5.084 1.00 94.00 132 ARG A C 1
ATOM 1095 O O . ARG A 1 132 ? 1.304 3.793 5.275 1.00 94.00 132 ARG A O 1
ATOM 1102 N N . LEU A 1 133 ? 0.167 1.870 5.491 1.00 95.19 133 LEU A N 1
ATOM 1103 C CA . LEU A 1 133 ? 1.254 1.152 6.141 1.00 95.19 133 LEU A CA 1
ATOM 1104 C C . LEU A 1 133 ? 2.443 0.983 5.180 1.00 95.19 133 LEU A C 1
ATOM 1106 O O . LEU A 1 133 ? 3.578 1.247 5.570 1.00 95.19 133 LEU A O 1
ATOM 1110 N N . ALA A 1 134 ? 2.176 0.635 3.917 1.00 95.00 134 ALA A N 1
ATOM 1111 C CA . ALA A 1 134 ? 3.180 0.539 2.860 1.00 95.00 134 ALA A CA 1
ATOM 1112 C C . ALA A 1 134 ? 3.852 1.894 2.575 1.00 95.00 134 ALA A C 1
ATOM 1114 O O . ALA A 1 134 ? 5.081 1.967 2.576 1.00 95.00 134 ALA A O 1
ATOM 1115 N N . ASP A 1 135 ? 3.083 2.978 2.445 1.00 91.44 135 ASP A N 1
ATOM 1116 C CA . ASP A 1 135 ? 3.606 4.336 2.226 1.00 91.44 135 ASP A CA 1
ATOM 1117 C C . ASP A 1 135 ? 4.533 4.798 3.370 1.00 91.44 135 ASP A C 1
ATOM 1119 O O . ASP A 1 135 ? 5.465 5.570 3.152 1.00 91.44 135 ASP A O 1
ATOM 1123 N N . ASN A 1 136 ? 4.310 4.309 4.597 1.00 91.75 136 ASN A N 1
ATOM 1124 C CA . ASN A 1 136 ? 5.089 4.667 5.790 1.00 91.75 136 ASN A CA 1
ATOM 1125 C C . ASN A 1 136 ? 6.195 3.650 6.140 1.00 91.75 136 ASN A C 1
ATOM 1127 O O . ASN A 1 136 ? 6.785 3.731 7.216 1.00 91.75 136 ASN A O 1
ATOM 1131 N N . SER A 1 137 ? 6.506 2.710 5.242 1.00 90.69 137 SER A N 1
ATOM 1132 C CA . SER A 1 137 ? 7.482 1.626 5.464 1.00 90.69 137 SER A CA 1
ATOM 1133 C C . SER A 1 137 ? 8.924 1.947 5.033 1.00 90.69 137 SER A C 1
ATOM 1135 O O . SER A 1 137 ? 9.731 1.036 4.879 1.00 90.69 137 SER A O 1
ATOM 1137 N N . LEU A 1 138 ? 9.266 3.223 4.807 1.00 89.00 138 LEU A N 1
ATOM 1138 C CA . LEU A 1 138 ? 10.620 3.674 4.427 1.00 89.00 138 LEU A CA 1
ATOM 1139 C C . LEU A 1 138 ? 11.215 2.941 3.209 1.00 89.00 138 LEU A C 1
ATOM 1141 O O . LEU A 1 138 ? 12.408 2.658 3.159 1.00 89.00 138 LEU A O 1
ATOM 1145 N N . GLY A 1 139 ? 10.384 2.635 2.212 1.00 87.00 139 GLY A N 1
ATOM 1146 C CA . GLY A 1 139 ? 10.844 1.925 1.021 1.00 87.00 139 GLY A CA 1
ATOM 1147 C C . GLY A 1 139 ? 10.837 0.401 1.163 1.00 87.00 139 GLY A C 1
ATOM 1148 O O . GLY A 1 139 ? 11.541 -0.269 0.410 1.00 87.00 139 GLY A O 1
ATOM 1149 N N . HIS A 1 140 ? 9.985 -0.160 2.022 1.00 92.81 140 HIS A N 1
ATOM 1150 C CA . HIS A 1 140 ? 9.693 -1.600 2.079 1.00 92.81 140 HIS A CA 1
ATOM 1151 C C . HIS A 1 140 ? 8.220 -1.919 1.751 1.00 92.81 140 HIS A C 1
ATOM 1153 O O . HIS A 1 140 ? 7.675 -2.931 2.182 1.00 92.81 140 HIS A O 1
ATOM 1159 N N . GLY A 1 141 ? 7.557 -1.073 0.949 1.00 94.69 141 GLY A N 1
ATOM 1160 C CA . GLY A 1 141 ? 6.116 -1.178 0.677 1.00 94.69 141 GLY A CA 1
ATOM 1161 C C . GLY A 1 141 ? 5.697 -2.511 0.049 1.00 94.69 141 GLY A C 1
ATOM 1162 O O . GLY A 1 141 ? 4.661 -3.070 0.407 1.00 94.69 141 GLY A O 1
ATOM 1163 N N . TYR A 1 142 ? 6.535 -3.079 -0.822 1.00 95.56 142 TYR A N 1
ATOM 1164 C CA . TYR A 1 142 ? 6.293 -4.398 -1.412 1.00 95.56 142 TYR A CA 1
ATOM 1165 C C . TYR A 1 142 ? 6.265 -5.522 -0.360 1.00 95.56 142 TYR A C 1
ATOM 1167 O O . TYR A 1 142 ? 5.467 -6.447 -0.489 1.00 95.56 142 TYR A O 1
ATOM 1175 N N . GLU A 1 143 ? 7.085 -5.440 0.695 1.00 96.69 143 GLU A N 1
ATOM 1176 C CA . GLU A 1 143 ? 7.106 -6.428 1.784 1.00 96.69 143 GLU A CA 1
ATOM 1177 C C . GLU A 1 143 ? 5.824 -6.348 2.607 1.00 96.69 143 GLU A C 1
ATOM 1179 O O . GLU A 1 143 ? 5.298 -7.375 3.027 1.00 96.69 143 GLU A O 1
ATOM 1184 N N . ILE A 1 144 ? 5.274 -5.142 2.775 1.00 97.25 144 ILE A N 1
ATOM 1185 C CA . ILE A 1 144 ? 3.997 -4.929 3.461 1.00 97.25 144 ILE A CA 1
ATOM 1186 C C . ILE A 1 144 ? 2.855 -5.607 2.701 1.00 97.25 144 ILE A C 1
ATOM 1188 O O . ILE A 1 144 ? 2.075 -6.349 3.299 1.00 97.25 144 ILE A O 1
ATOM 1192 N N . TYR A 1 145 ? 2.775 -5.419 1.382 1.00 97.31 145 TYR A N 1
ATOM 1193 C CA . TYR A 1 145 ? 1.757 -6.090 0.569 1.00 97.31 145 TYR A CA 1
ATOM 1194 C C . TYR A 1 145 ? 1.972 -7.604 0.492 1.00 97.31 145 TYR A C 1
ATOM 1196 O O . TYR A 1 145 ? 1.011 -8.372 0.585 1.00 97.31 145 TYR A O 1
ATOM 1204 N N . GLN A 1 146 ? 3.227 -8.049 0.391 1.00 96.44 146 GLN A N 1
ATOM 1205 C CA . GLN A 1 146 ? 3.567 -9.466 0.463 1.00 96.44 146 GLN A CA 1
ATOM 1206 C C . GLN A 1 146 ? 3.099 -10.078 1.783 1.00 96.44 146 GLN A C 1
ATOM 1208 O O . GLN A 1 146 ? 2.475 -11.142 1.777 1.00 96.44 146 GLN A O 1
ATOM 1213 N N . HIS A 1 147 ? 3.379 -9.399 2.898 1.00 96.38 147 HIS A N 1
ATOM 1214 C CA . HIS A 1 147 ? 2.967 -9.816 4.227 1.00 96.38 147 HIS A CA 1
ATOM 1215 C C . HIS A 1 147 ? 1.443 -9.898 4.307 1.00 96.38 147 HIS A C 1
ATOM 1217 O O . HIS A 1 147 ? 0.938 -10.959 4.657 1.00 96.38 147 HIS A O 1
ATOM 1223 N N . ALA A 1 148 ? 0.715 -8.858 3.887 1.00 95.69 148 ALA A N 1
ATOM 1224 C CA . ALA A 1 148 ? -0.749 -8.831 3.881 1.00 95.69 148 ALA A CA 1
ATOM 1225 C C . ALA A 1 148 ? -1.360 -10.064 3.197 1.00 95.69 148 ALA A C 1
ATOM 1227 O O . ALA A 1 148 ? -2.148 -10.789 3.807 1.00 95.69 148 ALA A O 1
ATOM 1228 N N . VAL A 1 149 ? -0.929 -10.352 1.963 1.00 95.62 149 VAL A N 1
ATOM 1229 C CA . VAL A 1 149 ? -1.427 -11.496 1.184 1.00 95.62 149 VAL A CA 1
ATOM 1230 C C . VAL A 1 149 ? -0.993 -12.825 1.808 1.00 95.62 149 VAL A C 1
ATOM 1232 O O . VAL A 1 149 ? -1.783 -13.763 1.852 1.00 95.62 149 VAL A O 1
ATOM 1235 N N . SER A 1 150 ? 0.244 -12.930 2.309 1.00 95.00 150 SER A N 1
ATOM 1236 C CA . SER A 1 150 ? 0.728 -14.152 2.974 1.00 95.00 150 SER A CA 1
ATOM 1237 C C . SER A 1 150 ? 0.022 -14.436 4.301 1.00 95.00 150 SER A C 1
ATOM 1239 O O . SER A 1 150 ? -0.169 -15.595 4.656 1.00 95.00 150 SER A O 1
ATOM 1241 N N . HIS A 1 151 ? -0.394 -13.379 4.999 1.00 92.88 151 HIS A N 1
ATOM 1242 C CA . HIS A 1 151 ? -1.125 -13.448 6.253 1.00 92.88 151 HIS A CA 1
ATOM 1243 C C . HIS A 1 151 ? -2.591 -13.844 6.029 1.00 92.88 151 HIS A C 1
ATOM 1245 O O . HIS A 1 151 ? -3.234 -14.334 6.945 1.00 92.88 151 HIS A O 1
ATOM 1251 N N . GLY A 1 152 ? -3.108 -13.699 4.803 1.00 92.88 152 GLY A N 1
ATOM 1252 C CA . GLY A 1 152 ? -4.484 -14.044 4.437 1.00 92.88 152 GLY A CA 1
ATOM 1253 C C . GLY A 1 152 ? -5.412 -12.838 4.283 1.00 92.88 152 GLY A C 1
ATOM 1254 O O . GLY A 1 152 ? -6.580 -13.010 3.946 1.00 92.88 152 GLY A O 1
ATOM 1255 N N . SER A 1 153 ? -4.904 -11.617 4.455 1.00 94.69 153 SER A N 1
ATOM 1256 C CA . SER A 1 153 ? -5.663 -10.384 4.239 1.00 94.69 153 SER A CA 1
ATOM 1257 C C . SER A 1 153 ? -5.701 -10.032 2.750 1.00 94.69 153 SER A C 1
ATOM 1259 O O . SER A 1 153 ? -4.669 -10.044 2.080 1.00 94.69 153 SER A O 1
ATOM 1261 N N . LEU A 1 154 ? -6.872 -9.642 2.228 1.00 95.19 154 LEU A N 1
ATOM 1262 C CA . LEU A 1 154 ? -7.032 -9.090 0.869 1.00 95.19 154 LEU A CA 1
ATOM 1263 C C . LEU A 1 154 ? -6.5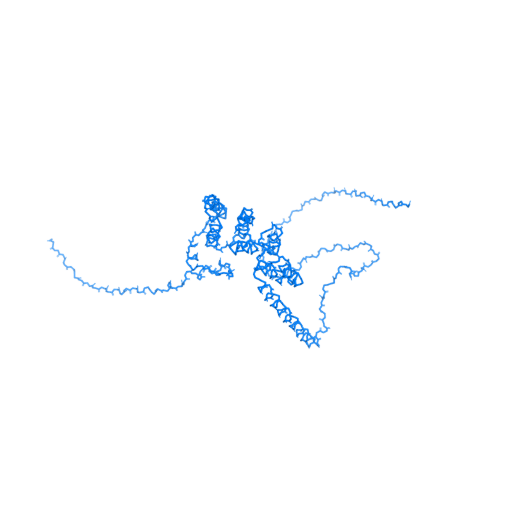79 -10.015 -0.269 1.00 95.19 154 LEU A C 1
ATOM 1265 O O . LEU A 1 154 ? -6.363 -9.559 -1.389 1.00 95.19 154 LEU A O 1
ATOM 1269 N N . VAL A 1 155 ? -6.504 -11.328 -0.031 1.00 95.62 155 VAL A N 1
ATOM 1270 C CA . VAL A 1 155 ? -6.020 -12.316 -1.016 1.00 95.62 155 VAL A CA 1
ATOM 1271 C C . VAL A 1 155 ? -6.827 -12.285 -2.317 1.00 95.62 155 VAL A C 1
ATOM 1273 O O . VAL A 1 155 ? -6.261 -12.508 -3.389 1.00 95.62 155 VAL A O 1
ATOM 1276 N N . ARG A 1 156 ? -8.129 -11.988 -2.233 1.00 94.94 156 ARG A N 1
ATOM 1277 C CA . ARG A 1 156 ? -9.058 -11.925 -3.372 1.00 94.94 156 ARG A CA 1
ATOM 1278 C C . ARG A 1 156 ? -9.323 -10.501 -3.875 1.00 94.94 156 ARG A C 1
ATOM 1280 O O . ARG A 1 156 ? -10.080 -10.315 -4.823 1.00 94.94 156 ARG A O 1
ATOM 1287 N N . CYS A 1 157 ? -8.675 -9.491 -3.300 1.00 95.81 157 CYS A N 1
ATOM 1288 C CA . CYS A 1 157 ? -8.783 -8.111 -3.764 1.00 95.81 157 CYS A CA 1
ATOM 1289 C C . CYS A 1 157 ? -7.804 -7.881 -4.923 1.00 95.81 157 CYS A C 1
ATOM 1291 O O . CYS A 1 157 ? -6.596 -7.932 -4.719 1.00 95.81 157 CYS A O 1
ATOM 1293 N N . ALA A 1 158 ? -8.278 -7.606 -6.142 1.00 96.88 158 ALA A N 1
ATOM 1294 C CA . ALA A 1 158 ? -7.379 -7.371 -7.283 1.00 96.88 158 ALA A CA 1
ATOM 1295 C C . ALA A 1 158 ? -6.435 -6.177 -7.054 1.00 96.88 158 ALA A C 1
ATOM 1297 O O . ALA A 1 158 ? -5.245 -6.234 -7.367 1.00 96.88 158 ALA A O 1
ATOM 1298 N N . GLN A 1 159 ? -6.952 -5.116 -6.436 1.00 96.44 159 GLN A N 1
ATOM 1299 C CA . GLN A 1 159 ? -6.240 -3.855 -6.266 1.00 96.44 159 GLN A CA 1
ATOM 1300 C C . GLN A 1 159 ? -4.973 -3.979 -5.402 1.00 96.44 159 GLN A C 1
ATOM 1302 O O . GLN A 1 159 ? -4.029 -3.221 -5.629 1.00 96.44 159 GLN A O 1
ATOM 1307 N N . ILE A 1 160 ? -4.899 -4.934 -4.459 1.00 96.88 160 ILE A N 1
ATOM 1308 C CA . ILE A 1 160 ? -3.676 -5.129 -3.659 1.00 96.88 160 ILE A CA 1
ATOM 1309 C C . ILE A 1 160 ? -2.503 -5.586 -4.529 1.00 96.88 160 ILE A C 1
ATOM 1311 O O . ILE A 1 160 ? -1.388 -5.110 -4.346 1.00 96.88 160 ILE A O 1
ATOM 1315 N N . TYR A 1 161 ? -2.753 -6.453 -5.513 1.00 98.00 161 TYR A N 1
ATOM 1316 C CA . TYR A 1 161 ? -1.716 -6.940 -6.422 1.00 98.00 161 TYR A CA 1
ATOM 1317 C C . TYR A 1 161 ? -1.252 -5.842 -7.375 1.00 98.00 161 TYR A C 1
ATOM 1319 O O . TYR A 1 161 ? -0.066 -5.781 -7.672 1.00 98.00 161 TYR A O 1
ATOM 1327 N N . VAL A 1 162 ? -2.154 -4.946 -7.791 1.00 97.56 162 VAL A N 1
ATOM 1328 C CA . VAL A 1 162 ? -1.795 -3.762 -8.588 1.00 97.56 162 VAL A CA 1
ATOM 1329 C C . VAL A 1 162 ? -0.897 -2.817 -7.788 1.00 97.56 162 VAL A C 1
ATOM 1331 O O . VAL A 1 162 ? 0.157 -2.410 -8.264 1.00 97.56 162 VAL A O 1
ATOM 1334 N N . GLN A 1 163 ? -1.262 -2.490 -6.545 1.00 96.75 163 GLN A N 1
ATOM 1335 C CA . GLN A 1 163 ? -0.419 -1.634 -5.697 1.00 96.75 163 GLN A CA 1
ATOM 1336 C C . GLN A 1 163 ? 0.936 -2.293 -5.400 1.00 96.75 163 GLN A C 1
ATOM 1338 O O . GLN A 1 163 ? 1.977 -1.642 -5.437 1.00 96.75 163 GLN A O 1
ATOM 1343 N N . TRP A 1 164 ? 0.939 -3.606 -5.180 1.00 97.50 164 TRP A N 1
ATOM 1344 C CA . TRP A 1 164 ? 2.157 -4.371 -4.957 1.00 97.50 164 TRP A CA 1
ATOM 1345 C C . TRP A 1 164 ? 3.063 -4.423 -6.198 1.00 97.50 164 TRP A C 1
ATOM 1347 O O . TRP A 1 164 ? 4.276 -4.257 -6.076 1.00 97.50 164 TRP A O 1
ATOM 1357 N N . SER A 1 165 ? 2.509 -4.594 -7.402 1.00 97.75 165 SER A N 1
ATOM 1358 C CA . SER A 1 165 ? 3.306 -4.592 -8.633 1.00 97.75 165 SER A CA 1
ATOM 1359 C C . SER A 1 165 ? 3.926 -3.224 -8.913 1.00 97.75 165 SER A C 1
ATOM 1361 O O . SER A 1 165 ? 5.077 -3.164 -9.337 1.00 97.75 165 SER A O 1
ATOM 1363 N N . LEU A 1 166 ? 3.213 -2.132 -8.613 1.00 96.25 166 LEU A N 1
ATOM 1364 C CA . LEU A 1 166 ? 3.736 -0.767 -8.744 1.00 96.25 166 LEU A CA 1
ATOM 1365 C C . LEU A 1 166 ? 4.942 -0.512 -7.825 1.00 96.25 166 LEU A C 1
ATOM 1367 O O . LEU A 1 166 ? 5.893 0.150 -8.234 1.00 96.25 166 LEU A O 1
ATOM 1371 N N . GLU A 1 167 ? 4.954 -1.075 -6.612 1.00 95.88 167 GLU A N 1
ATOM 1372 C CA . GLU A 1 167 ? 6.119 -0.992 -5.719 1.00 95.88 167 GLU A CA 1
ATOM 1373 C C . GLU A 1 167 ? 7.354 -1.697 -6.302 1.00 95.88 167 GLU A C 1
ATOM 1375 O O . GLU A 1 167 ? 8.475 -1.200 -6.168 1.00 95.88 167 GLU A O 1
ATOM 1380 N N . TYR A 1 168 ? 7.178 -2.837 -6.974 1.00 96.31 168 TYR A N 1
ATOM 1381 C CA . TYR A 1 168 ? 8.282 -3.486 -7.688 1.00 96.31 168 TYR A CA 1
ATOM 1382 C C . TYR A 1 168 ? 8.713 -2.695 -8.925 1.00 96.31 168 TYR A C 1
ATOM 1384 O O . TYR A 1 168 ? 9.911 -2.560 -9.170 1.00 96.31 168 TYR A O 1
ATOM 1392 N N . GLU A 1 169 ? 7.765 -2.123 -9.669 1.00 94.19 169 GLU A N 1
ATOM 1393 C CA . GLU A 1 169 ? 8.053 -1.289 -10.840 1.00 94.19 169 GLU A CA 1
ATOM 1394 C C . GLU A 1 169 ? 8.869 -0.037 -10.467 1.00 94.19 169 GLU A C 1
ATOM 1396 O O . GLU A 1 169 ? 9.800 0.326 -11.186 1.00 94.19 169 GLU A O 1
ATOM 1401 N N . LEU A 1 170 ? 8.579 0.583 -9.316 1.00 92.75 170 LEU A N 1
ATOM 1402 C CA . LEU A 1 170 ? 9.331 1.726 -8.780 1.00 92.75 170 LEU A CA 1
ATOM 1403 C C . LEU A 1 170 ? 10.797 1.381 -8.460 1.00 92.75 170 LEU A C 1
ATOM 1405 O O . LEU A 1 170 ? 11.653 2.260 -8.454 1.00 92.75 170 LEU A O 1
ATOM 1409 N N . ARG A 1 171 ? 11.091 0.103 -8.205 1.00 93.06 171 ARG A N 1
ATOM 1410 C CA . ARG A 1 171 ? 12.441 -0.424 -7.934 1.00 93.06 171 ARG A CA 1
ATOM 1411 C C . ARG A 1 171 ? 13.114 -1.002 -9.180 1.00 93.06 171 ARG A C 1
ATOM 1413 O O . ARG A 1 171 ? 14.116 -1.696 -9.053 1.00 93.06 171 ARG A O 1
ATOM 1420 N N . ASP A 1 172 ? 12.535 -0.764 -10.355 1.00 92.81 172 ASP A N 1
ATOM 1421 C CA . ASP A 1 172 ? 12.962 -1.327 -11.641 1.00 92.81 172 ASP A CA 1
ATOM 1422 C C . ASP A 1 172 ? 12.948 -2.874 -11.680 1.00 92.81 172 ASP A C 1
ATOM 1424 O O . ASP A 1 172 ? 13.571 -3.516 -12.522 1.00 92.81 172 ASP A O 1
ATOM 1428 N N . ALA A 1 173 ? 12.185 -3.509 -10.781 1.00 95.50 173 ALA A N 1
ATOM 1429 C CA . ALA A 1 173 ? 12.034 -4.961 -10.683 1.00 95.50 173 ALA A CA 1
ATOM 1430 C C . ALA A 1 173 ? 10.808 -5.452 -11.476 1.00 95.50 173 ALA A C 1
ATOM 1432 O O . ALA A 1 173 ? 9.903 -6.102 -10.947 1.00 95.50 173 ALA A O 1
ATOM 1433 N N . VAL A 1 174 ? 10.768 -5.150 -12.774 1.00 95.81 174 VAL A N 1
ATOM 1434 C CA . VAL A 1 174 ? 9.592 -5.352 -13.648 1.00 95.81 174 VAL A CA 1
ATOM 1435 C C . VAL A 1 174 ? 9.158 -6.819 -13.729 1.00 95.81 174 VAL A C 1
ATOM 1437 O O . VAL A 1 174 ? 7.970 -7.139 -13.721 1.00 95.81 174 VAL A O 1
ATOM 1440 N N . ASN A 1 175 ? 10.117 -7.746 -13.736 1.00 96.94 175 ASN A N 1
ATOM 1441 C CA . ASN A 1 175 ? 9.813 -9.177 -13.747 1.00 96.94 175 ASN A CA 1
ATOM 1442 C C . ASN A 1 175 ? 9.078 -9.629 -12.476 1.00 96.94 175 ASN A C 1
ATOM 1444 O O . ASN A 1 175 ? 8.205 -10.495 -12.551 1.00 96.94 175 ASN A O 1
ATOM 1448 N N . GLU A 1 176 ? 9.393 -9.040 -11.321 1.00 97.88 176 GLU A N 1
ATOM 1449 C CA . GLU A 1 176 ? 8.665 -9.312 -10.079 1.00 97.88 176 GLU A CA 1
ATOM 1450 C C . GLU A 1 176 ? 7.271 -8.677 -10.110 1.00 97.88 176 GLU A C 1
ATOM 1452 O O . GLU A 1 176 ? 6.297 -9.330 -9.732 1.00 97.88 176 GLU A O 1
ATOM 1457 N N . ALA A 1 177 ? 7.138 -7.472 -10.674 1.00 97.69 177 ALA A N 1
ATOM 1458 C CA . ALA A 1 177 ? 5.840 -6.833 -10.891 1.00 97.69 177 ALA A CA 1
ATOM 1459 C C . ALA A 1 177 ? 4.891 -7.720 -11.729 1.00 97.69 177 ALA A C 1
ATOM 1461 O O . ALA A 1 177 ? 3.763 -7.988 -11.305 1.00 97.69 177 ALA A O 1
ATOM 1462 N N . ARG A 1 178 ? 5.368 -8.281 -12.853 1.00 97.88 178 ARG A N 1
ATOM 1463 C CA . ARG A 1 178 ? 4.606 -9.245 -13.678 1.00 97.88 178 ARG A CA 1
ATOM 1464 C C . ARG A 1 178 ? 4.178 -10.479 -12.879 1.00 97.88 178 ARG A C 1
ATOM 1466 O O . ARG A 1 178 ? 3.020 -10.899 -12.931 1.00 97.8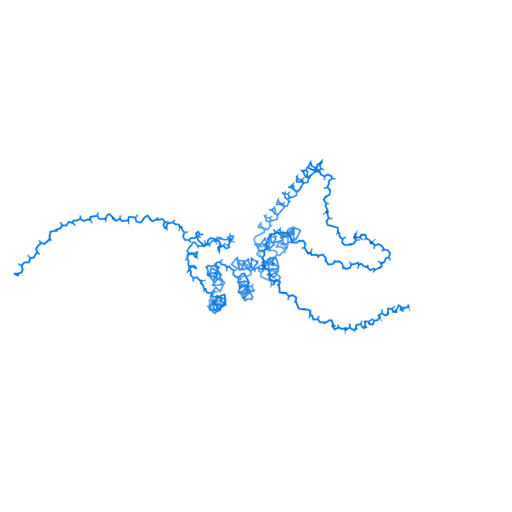8 178 ARG A O 1
ATOM 1473 N N . LYS A 1 179 ? 5.100 -11.070 -12.108 1.00 98.12 179 LYS A N 1
ATOM 1474 C CA . LYS A 1 179 ? 4.816 -12.257 -11.278 1.00 98.12 179 LYS A CA 1
ATOM 1475 C C . LYS A 1 179 ? 3.725 -11.984 -10.246 1.00 98.12 179 LYS A C 1
ATOM 1477 O O . LYS A 1 179 ? 2.894 -12.866 -10.011 1.00 98.12 179 LYS A O 1
ATOM 1482 N N . VAL A 1 180 ? 3.716 -10.795 -9.641 1.00 98.00 180 VAL A N 1
ATOM 1483 C CA . VAL A 1 180 ? 2.690 -10.371 -8.678 1.00 98.00 180 VAL A CA 1
ATOM 1484 C C . VAL A 1 180 ? 1.316 -10.271 -9.338 1.00 98.00 180 VAL A C 1
ATOM 1486 O O . VAL A 1 180 ? 0.357 -10.833 -8.809 1.00 98.00 180 VAL A O 1
ATOM 1489 N N . LEU A 1 181 ? 1.208 -9.648 -10.513 1.00 98.06 181 LEU A N 1
ATOM 1490 C CA . LEU A 1 181 ? -0.070 -9.532 -11.228 1.00 98.06 181 LEU A CA 1
ATOM 1491 C C . LEU A 1 181 ? -0.628 -10.911 -11.614 1.00 98.06 181 LEU A C 1
ATOM 1493 O O . LEU A 1 181 ? -1.775 -11.241 -11.304 1.00 98.06 181 LEU A O 1
ATOM 1497 N N . HIS A 1 182 ? 0.212 -11.788 -12.171 1.00 97.81 182 HIS A N 1
ATOM 1498 C CA . HIS A 1 182 ? -0.181 -13.171 -12.460 1.00 97.81 182 HIS A CA 1
ATOM 1499 C C . HIS A 1 182 ? -0.482 -13.993 -11.201 1.00 97.81 182 HIS A C 1
ATOM 1501 O O . HIS A 1 182 ? -1.263 -14.947 -11.246 1.00 97.81 182 HIS A O 1
ATOM 1507 N N . ARG A 1 183 ? 0.131 -13.669 -10.057 1.00 97.50 183 ARG A N 1
ATOM 1508 C CA . ARG A 1 183 ? -0.245 -14.260 -8.768 1.00 97.50 183 ARG A CA 1
ATOM 1509 C C . ARG A 1 183 ? -1.664 -13.851 -8.383 1.00 97.50 183 ARG A C 1
ATOM 1511 O O . ARG A 1 183 ? -2.419 -14.737 -8.011 1.00 97.50 183 ARG A O 1
ATOM 1518 N N . GLY A 1 184 ? -2.046 -12.584 -8.545 1.00 97.00 184 GLY A N 1
ATOM 1519 C CA . GLY A 1 184 ? -3.419 -12.125 -8.308 1.00 97.00 184 GLY A CA 1
ATOM 1520 C C . GLY A 1 184 ? -4.454 -12.895 -9.129 1.00 97.00 184 GLY A C 1
ATOM 1521 O O . GLY A 1 184 ? -5.458 -13.354 -8.584 1.00 97.00 184 GLY A O 1
ATOM 1522 N N . ILE A 1 185 ? -4.156 -13.143 -10.409 1.00 97.06 185 ILE A N 1
ATOM 1523 C CA . ILE A 1 185 ? -5.016 -13.946 -11.294 1.00 97.06 185 ILE A CA 1
ATOM 1524 C C . ILE A 1 185 ? -5.153 -15.382 -10.764 1.00 97.06 185 ILE A C 1
ATOM 1526 O O . ILE A 1 185 ? -6.263 -15.896 -10.643 1.00 97.06 185 ILE A O 1
ATOM 1530 N N . ARG A 1 186 ? -4.037 -16.026 -10.393 1.00 97.12 186 ARG A N 1
ATOM 1531 C CA . ARG A 1 186 ? -4.039 -17.395 -9.836 1.00 97.12 186 ARG A CA 1
ATOM 1532 C C . ARG A 1 186 ? -4.756 -17.495 -8.490 1.00 97.12 186 ARG A C 1
ATOM 1534 O O . ARG A 1 186 ? -5.371 -18.519 -8.216 1.00 97.12 186 ARG A O 1
ATOM 1541 N N . SER A 1 187 ? -4.694 -16.445 -7.674 1.00 94.50 187 SER A N 1
ATOM 1542 C CA . SER A 1 187 ? -5.421 -16.344 -6.404 1.00 94.50 187 SER A CA 1
ATOM 1543 C C . SER A 1 187 ? -6.930 -16.124 -6.587 1.00 94.50 187 SER A C 1
ATOM 1545 O O . SER A 1 187 ? -7.661 -16.113 -5.598 1.00 94.50 187 SER A O 1
ATOM 1547 N N . GLY A 1 188 ? -7.412 -15.937 -7.823 1.00 95.19 188 GLY A N 1
ATOM 1548 C CA . GLY A 1 188 ? -8.821 -15.667 -8.107 1.00 95.19 188 GLY A CA 1
ATOM 1549 C C . GLY A 1 188 ? -9.270 -14.288 -7.627 1.00 95.19 188 GLY A C 1
ATOM 1550 O O . GLY A 1 188 ? -10.411 -14.138 -7.190 1.00 95.19 188 GLY A O 1
ATOM 1551 N N . ALA A 1 189 ? -8.369 -13.301 -7.655 1.00 96.19 189 ALA A N 1
ATOM 1552 C CA . ALA A 1 189 ? -8.682 -11.952 -7.218 1.00 96.19 189 ALA A CA 1
ATOM 1553 C C . ALA A 1 189 ? -9.626 -11.238 -8.198 1.00 96.19 189 ALA A C 1
ATOM 1555 O O . ALA A 1 189 ? -9.520 -11.384 -9.418 1.00 96.19 189 ALA A O 1
ATOM 1556 N N . THR A 1 190 ? -10.557 -10.458 -7.653 1.00 94.50 190 THR A N 1
ATOM 1557 C CA . THR A 1 190 ? -11.622 -9.790 -8.408 1.00 94.50 190 THR A CA 1
ATOM 1558 C C . THR A 1 190 ? -11.579 -8.272 -8.224 1.00 94.50 190 THR A C 1
ATOM 1560 O O . THR A 1 190 ? -11.240 -7.811 -7.129 1.00 94.50 190 THR A O 1
ATOM 1563 N N . PRO A 1 191 ? -11.952 -7.483 -9.250 1.00 96.19 191 PRO A N 1
ATOM 1564 C CA . PRO A 1 191 ? -12.275 -7.894 -10.624 1.00 96.19 191 PRO A CA 1
ATOM 1565 C C . PRO A 1 191 ? -11.022 -8.242 -11.450 1.00 96.19 191 PRO A C 1
ATOM 1567 O O . PRO A 1 191 ? -9.977 -7.615 -11.306 1.00 96.19 191 PRO A O 1
ATOM 1570 N N . ILE A 1 192 ? -11.134 -9.232 -12.344 1.00 96.38 192 ILE A N 1
ATOM 1571 C CA . ILE A 1 192 ? -9.992 -9.708 -13.147 1.00 96.38 192 ILE A CA 1
ATOM 1572 C C . ILE A 1 192 ? -9.540 -8.686 -14.199 1.00 96.38 192 ILE A C 1
ATOM 1574 O O . ILE A 1 192 ? -8.355 -8.631 -14.517 1.00 96.38 192 ILE A O 1
ATOM 1578 N N . SER A 1 193 ? -10.469 -7.847 -14.674 1.00 97.25 193 SER A N 1
ATOM 1579 C CA . SER A 1 193 ? -10.188 -6.783 -15.639 1.00 97.25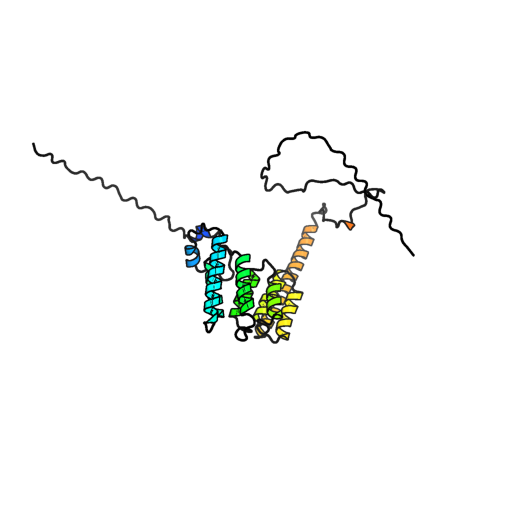 193 SER A CA 1
ATOM 1580 C C . SER A 1 193 ? -9.140 -5.814 -15.105 1.00 97.25 193 SER A C 1
ATOM 1582 O O . SER A 1 193 ? -8.192 -5.512 -15.805 1.00 97.25 193 SER A O 1
ATOM 1584 N N . VAL A 1 194 ? -9.215 -5.448 -13.820 1.00 97.31 194 VAL A N 1
ATOM 1585 C CA . VAL A 1 194 ? -8.235 -4.556 -13.178 1.00 97.31 194 VAL A CA 1
ATOM 1586 C C . VAL A 1 194 ? -6.819 -5.138 -13.211 1.00 97.31 194 VAL A C 1
ATOM 1588 O O . VAL A 1 194 ? -5.851 -4.395 -13.336 1.00 97.31 194 VAL A O 1
ATOM 1591 N N . LEU A 1 195 ? -6.673 -6.463 -13.113 1.00 97.62 195 LEU A N 1
ATOM 1592 C CA . LEU A 1 195 ? -5.361 -7.107 -13.229 1.00 97.62 195 LEU A CA 1
ATOM 1593 C C . LEU A 1 195 ? -4.870 -7.140 -14.675 1.00 97.62 195 LEU A C 1
ATOM 1595 O O . LEU A 1 195 ? -3.676 -6.987 -14.899 1.00 97.62 195 LEU A O 1
ATOM 1599 N N . GLN A 1 196 ? -5.768 -7.356 -15.635 1.00 97.69 196 GLN A N 1
ATOM 1600 C CA . GLN A 1 196 ? -5.436 -7.359 -17.061 1.00 97.69 196 GLN A CA 1
ATOM 1601 C C . GLN A 1 196 ? -5.031 -5.962 -17.529 1.00 97.69 196 GLN A C 1
ATOM 1603 O O . GLN A 1 196 ? -3.946 -5.814 -18.079 1.00 97.69 196 GLN A O 1
ATOM 1608 N N . ASP A 1 197 ? -5.820 -4.946 -17.178 1.00 98.12 197 ASP A N 1
ATOM 1609 C CA . ASP A 1 197 ? -5.519 -3.541 -17.449 1.00 98.12 197 ASP A CA 1
ATOM 1610 C C . ASP A 1 197 ? -4.153 -3.157 -16.853 1.00 98.12 197 ASP A C 1
ATOM 1612 O O . ASP A 1 197 ? -3.320 -2.555 -17.526 1.00 98.12 197 ASP A O 1
ATOM 1616 N N . ALA A 1 198 ? -3.865 -3.576 -15.614 1.00 97.69 198 ALA A N 1
ATOM 1617 C CA . ALA A 1 198 ? -2.576 -3.312 -14.974 1.00 97.69 198 ALA A CA 1
ATOM 1618 C C . ALA A 1 198 ? -1.391 -4.030 -15.648 1.00 97.69 198 ALA A C 1
ATOM 1620 O O . ALA A 1 198 ? -0.282 -3.493 -15.648 1.00 97.69 198 ALA A O 1
ATOM 1621 N N . ILE A 1 199 ? -1.597 -5.231 -16.203 1.00 98.00 199 ILE A N 1
ATOM 1622 C CA . ILE A 1 199 ? -0.574 -5.937 -16.992 1.00 98.00 199 ILE A CA 1
ATOM 1623 C C . ILE A 1 199 ? -0.315 -5.169 -18.287 1.00 98.00 199 ILE A C 1
ATOM 1625 O O . ILE A 1 199 ? 0.835 -4.850 -18.572 1.00 98.00 199 ILE A O 1
ATOM 1629 N N . ASP A 1 200 ? -1.364 -4.824 -19.031 1.00 97.81 200 ASP A N 1
ATOM 1630 C CA . ASP A 1 200 ? -1.240 -4.105 -20.301 1.00 97.81 200 ASP A CA 1
ATOM 1631 C C . ASP A 1 200 ? -0.543 -2.753 -20.103 1.00 97.81 200 ASP A C 1
ATOM 1633 O O . ASP A 1 200 ? 0.386 -2.403 -20.833 1.00 97.81 200 ASP A O 1
ATOM 1637 N N . GLU A 1 201 ? -0.923 -2.015 -19.060 1.00 97.50 201 GLU A N 1
ATOM 1638 C CA . GLU A 1 201 ? -0.263 -0.771 -18.679 1.00 97.50 201 GLU A CA 1
ATOM 1639 C C . GLU A 1 201 ? 1.225 -0.954 -18.351 1.00 97.50 201 GLU A C 1
ATOM 1641 O O . GLU A 1 201 ? 2.049 -0.132 -18.766 1.00 97.50 201 GLU A O 1
ATOM 1646 N N . LEU A 1 202 ? 1.577 -2.005 -17.603 1.00 96.88 202 LEU A N 1
ATOM 1647 C CA . LEU A 1 202 ? 2.965 -2.322 -17.270 1.00 96.88 202 LEU A CA 1
ATOM 1648 C C . LEU A 1 202 ? 3.775 -2.604 -18.541 1.00 96.88 202 LEU A C 1
ATOM 1650 O O . LEU A 1 202 ? 4.857 -2.043 -18.703 1.00 96.88 202 LEU A O 1
ATOM 1654 N N . GLU A 1 203 ? 3.244 -3.412 -19.461 1.00 96.81 203 GLU A N 1
ATOM 1655 C CA . GLU A 1 203 ? 3.914 -3.730 -20.728 1.00 96.81 203 GLU A CA 1
ATOM 1656 C C . GLU A 1 203 ? 4.088 -2.493 -21.617 1.00 96.81 203 GLU A C 1
ATOM 1658 O O . GLU A 1 203 ? 5.147 -2.299 -22.214 1.00 96.81 203 GLU A O 1
ATOM 1663 N N . VAL A 1 204 ? 3.088 -1.608 -21.670 1.00 96.69 204 VAL A N 1
ATOM 1664 C CA . VAL A 1 204 ? 3.186 -0.342 -22.414 1.00 96.69 204 VAL A CA 1
ATOM 1665 C C . VAL A 1 204 ? 4.266 0.566 -21.821 1.00 96.69 204 VAL A C 1
ATOM 1667 O O . VAL A 1 204 ? 5.045 1.165 -22.570 1.00 96.69 204 VAL A O 1
ATOM 1670 N N . ARG A 1 205 ? 4.339 0.683 -20.487 1.00 95.38 205 ARG A N 1
ATOM 1671 C CA . ARG A 1 205 ? 5.387 1.469 -19.811 1.00 95.38 205 ARG A CA 1
ATOM 1672 C C . ARG A 1 205 ? 6.771 0.867 -20.046 1.00 95.38 205 ARG A C 1
ATOM 1674 O O . ARG A 1 205 ? 7.699 1.613 -20.351 1.00 95.38 205 ARG A O 1
ATOM 1681 N N . GLU A 1 206 ? 6.900 -0.453 -19.968 1.00 94.44 206 GLU A N 1
ATOM 1682 C CA . GLU A 1 206 ? 8.144 -1.180 -20.235 1.00 94.44 206 GLU A CA 1
ATOM 1683 C C . GLU A 1 206 ? 8.630 -0.965 -21.674 1.00 94.44 206 GLU A C 1
ATOM 1685 O O . GLU A 1 206 ? 9.783 -0.590 -21.891 1.00 94.44 206 GLU A O 1
ATOM 1690 N N . ALA A 1 207 ? 7.747 -1.137 -22.663 1.00 94.38 207 ALA A N 1
ATOM 1691 C CA . ALA A 1 207 ? 8.074 -0.939 -24.073 1.00 94.38 207 ALA A CA 1
ATOM 1692 C C . ALA A 1 207 ? 8.556 0.493 -24.347 1.00 94.38 207 ALA A C 1
ATOM 1694 O O . ALA A 1 207 ? 9.530 0.695 -25.075 1.00 94.38 207 ALA A O 1
ATOM 1695 N N . ARG A 1 208 ? 7.921 1.491 -23.714 1.00 93.56 208 ARG A N 1
ATOM 1696 C CA . ARG A 1 208 ? 8.361 2.889 -23.792 1.00 93.56 208 ARG A CA 1
ATOM 1697 C C . ARG A 1 208 ? 9.760 3.076 -23.205 1.00 93.56 208 ARG A C 1
ATOM 1699 O O . ARG A 1 208 ? 10.612 3.633 -23.890 1.00 93.56 208 ARG A O 1
ATOM 1706 N N . ARG A 1 209 ? 10.020 2.561 -21.996 1.00 92.00 209 ARG A N 1
ATOM 1707 C CA . ARG A 1 209 ? 11.352 2.636 -21.362 1.00 92.00 209 ARG A CA 1
ATOM 1708 C C . ARG A 1 209 ? 12.429 1.984 -22.231 1.00 92.00 209 ARG A C 1
ATOM 1710 O O . ARG A 1 209 ? 13.539 2.496 -22.316 1.00 92.00 209 ARG A O 1
ATOM 1717 N N . GLN A 1 210 ? 12.125 0.856 -22.872 1.00 91.81 210 GLN A N 1
ATOM 1718 C CA . GLN A 1 210 ? 13.060 0.177 -23.775 1.00 91.81 210 GLN A CA 1
ATOM 1719 C C . GLN A 1 210 ? 13.345 1.002 -25.034 1.00 91.81 210 GLN A C 1
ATOM 1721 O O . GLN A 1 210 ? 14.497 1.111 -25.442 1.00 91.81 210 GLN A O 1
ATOM 1726 N N . MET A 1 211 ? 12.321 1.621 -25.625 1.00 92.06 211 MET A N 1
ATOM 1727 C CA . MET A 1 211 ? 12.488 2.497 -26.785 1.00 92.06 211 MET A CA 1
ATOM 1728 C C . MET A 1 211 ? 13.315 3.745 -26.452 1.00 92.06 211 MET A C 1
ATOM 1730 O O . MET A 1 211 ? 14.196 4.108 -27.227 1.00 92.06 211 MET A O 1
ATOM 1734 N N . GLU A 1 212 ? 13.073 4.365 -25.296 1.00 90.88 212 GLU A N 1
ATOM 1735 C CA . GLU A 1 212 ? 13.851 5.511 -24.802 1.00 90.88 212 GLU A CA 1
ATOM 1736 C C . GLU A 1 212 ? 15.324 5.140 -24.577 1.00 90.88 212 GLU A C 1
ATOM 1738 O O . GLU A 1 212 ? 16.209 5.886 -24.987 1.00 90.88 212 GLU A O 1
ATOM 1743 N N . LYS A 1 213 ? 15.605 3.957 -24.009 1.00 88.00 213 LYS A N 1
ATOM 1744 C CA . LYS A 1 213 ? 16.980 3.444 -23.861 1.00 88.00 213 LYS A CA 1
ATOM 1745 C C . LYS A 1 213 ? 17.681 3.307 -25.214 1.00 88.00 213 LYS A C 1
ATOM 1747 O O . LYS A 1 213 ? 18.768 3.836 -25.383 1.00 88.00 213 LYS A O 1
ATOM 1752 N N . LEU A 1 214 ? 17.027 2.691 -26.202 1.00 86.62 214 LEU A N 1
ATOM 1753 C CA . LEU A 1 214 ? 17.591 2.538 -27.551 1.00 86.62 214 LEU A CA 1
ATOM 1754 C C . LEU A 1 214 ? 17.833 3.885 -28.259 1.00 86.62 214 LEU A C 1
ATOM 1756 O O . LEU A 1 214 ? 18.781 4.015 -29.031 1.00 86.62 214 LEU A O 1
ATOM 1760 N N . GLN A 1 215 ? 16.976 4.883 -28.023 1.00 80.38 215 GLN A N 1
ATOM 1761 C CA . GLN A 1 215 ? 17.154 6.235 -28.564 1.00 80.38 215 GLN A CA 1
ATOM 1762 C C . GLN A 1 215 ? 18.331 6.964 -27.915 1.00 80.38 215 GLN A C 1
ATOM 1764 O O . GLN A 1 215 ? 19.115 7.583 -28.633 1.00 80.38 215 GLN A O 1
ATOM 1769 N N . ASN A 1 216 ? 18.467 6.868 -26.592 1.00 72.88 216 ASN A N 1
ATOM 1770 C CA . ASN A 1 216 ? 19.588 7.460 -25.868 1.00 72.88 216 ASN A CA 1
ATOM 1771 C C . ASN A 1 216 ? 20.909 6.795 -26.252 1.00 72.88 216 ASN A C 1
ATOM 1773 O O . ASN A 1 216 ? 21.850 7.510 -26.579 1.00 72.88 216 ASN A O 1
ATOM 1777 N N . ASP A 1 217 ? 20.949 5.461 -26.333 1.00 66.69 217 ASP A N 1
ATOM 1778 C CA . ASP A 1 217 ? 22.132 4.729 -26.796 1.00 66.69 217 ASP A CA 1
ATOM 1779 C C . ASP A 1 217 ? 22.550 5.221 -28.191 1.00 66.69 217 ASP A C 1
ATOM 1781 O O . ASP A 1 217 ? 23.726 5.450 -28.434 1.00 66.69 217 ASP A O 1
ATOM 1785 N N . SER A 1 218 ? 21.592 5.472 -29.094 1.00 58.62 218 SER A N 1
ATOM 1786 C CA . SER A 1 218 ? 21.859 5.990 -30.443 1.00 58.62 218 SER A CA 1
ATOM 1787 C C . SER A 1 218 ? 22.389 7.432 -30.486 1.00 58.62 218 SER A C 1
ATOM 1789 O O . SER A 1 218 ? 23.039 7.779 -31.472 1.00 58.62 218 SER A O 1
ATOM 1791 N N . TRP A 1 219 ? 22.093 8.273 -29.490 1.00 54.72 219 TRP A N 1
ATOM 1792 C CA . TRP A 1 219 ? 22.624 9.641 -29.379 1.00 54.72 219 TRP A CA 1
ATOM 1793 C C . TRP A 1 219 ? 23.968 9.673 -28.640 1.00 54.72 219 TRP A C 1
ATOM 1795 O O . TRP A 1 219 ? 24.853 10.423 -29.042 1.00 54.72 219 TRP A O 1
ATOM 1805 N N . GLU A 1 220 ? 24.177 8.807 -27.645 1.00 52.91 220 GLU A N 1
ATOM 1806 C CA . GLU A 1 220 ? 25.472 8.667 -26.966 1.00 52.91 220 GLU A CA 1
ATOM 1807 C C . GLU A 1 220 ? 26.573 8.187 -27.926 1.00 52.91 220 GLU A C 1
ATOM 1809 O O . GLU A 1 220 ? 27.706 8.653 -27.828 1.00 52.91 220 GLU A O 1
ATOM 1814 N N . VAL A 1 221 ? 26.266 7.333 -28.919 1.00 53.75 221 VAL A N 1
ATOM 1815 C CA . VAL A 1 221 ? 27.273 6.963 -29.940 1.00 53.75 221 VAL A CA 1
ATOM 1816 C C . VAL A 1 221 ? 27.639 8.129 -30.866 1.00 53.75 221 VAL A C 1
ATOM 1818 O O . VAL A 1 221 ? 28.744 8.143 -31.399 1.00 53.75 221 VAL A O 1
ATOM 1821 N N . ALA A 1 222 ? 26.746 9.104 -31.065 1.00 52.16 222 ALA A N 1
ATOM 1822 C CA . ALA A 1 222 ? 27.021 10.269 -31.908 1.00 52.16 222 ALA A CA 1
ATOM 1823 C C . ALA A 1 222 ? 27.901 11.315 -31.196 1.00 52.16 222 ALA A C 1
ATOM 1825 O O . ALA A 1 222 ? 28.707 11.971 -31.853 1.00 52.16 222 ALA A O 1
ATOM 1826 N N . ASP A 1 223 ? 27.805 11.419 -29.867 1.00 50.47 223 ASP A N 1
ATOM 1827 C CA . ASP A 1 223 ? 28.653 12.302 -29.052 1.00 50.47 223 ASP A CA 1
ATOM 1828 C C . ASP A 1 223 ? 29.992 11.644 -28.643 1.00 50.47 223 ASP A C 1
ATOM 1830 O O . ASP A 1 223 ? 30.943 12.340 -28.287 1.00 50.47 223 ASP A O 1
ATOM 1834 N N . MET A 1 224 ? 30.127 10.315 -28.762 1.00 50.84 224 MET A N 1
ATOM 1835 C CA . MET A 1 224 ? 31.389 9.592 -28.516 1.00 50.84 224 MET A CA 1
ATOM 1836 C C . MET A 1 224 ? 32.470 9.784 -29.597 1.00 50.84 224 MET A C 1
ATOM 1838 O O . MET A 1 224 ? 33.603 9.359 -29.384 1.00 50.84 224 MET A O 1
ATOM 1842 N N . GLU A 1 225 ? 32.195 10.448 -30.726 1.00 50.53 225 GLU A N 1
ATOM 1843 C CA . GLU A 1 225 ? 33.268 10.843 -31.661 1.00 50.53 225 GLU A CA 1
ATOM 1844 C C . GLU A 1 225 ? 34.080 12.065 -31.175 1.00 50.53 225 GLU A C 1
ATOM 1846 O O . GLU A 1 225 ? 35.031 12.474 -31.846 1.00 50.53 225 GLU A O 1
ATOM 1851 N N . ILE A 1 226 ? 33.771 12.634 -29.997 1.00 53.62 226 ILE A N 1
ATOM 1852 C CA . ILE A 1 226 ? 34.531 13.746 -29.403 1.00 53.62 226 ILE A CA 1
ATOM 1853 C C . ILE A 1 226 ? 34.719 13.580 -27.878 1.00 53.62 226 ILE A C 1
ATOM 1855 O O . ILE A 1 226 ? 34.309 14.462 -27.142 1.00 53.62 226 ILE A O 1
ATOM 1859 N N . ASP A 1 227 ? 35.340 12.500 -27.380 1.00 49.41 227 ASP A N 1
ATOM 1860 C CA . ASP A 1 227 ? 36.254 12.581 -26.210 1.00 49.41 227 ASP A CA 1
ATOM 1861 C C . ASP A 1 227 ? 37.007 11.256 -25.955 1.00 49.41 227 ASP A C 1
ATOM 1863 O O . ASP A 1 227 ? 36.745 10.511 -25.012 1.00 49.41 227 ASP A O 1
ATOM 1867 N N . ASP A 1 228 ? 38.009 10.958 -26.783 1.00 46.72 228 ASP A N 1
ATOM 1868 C CA . ASP A 1 228 ? 38.991 9.885 -26.537 1.00 46.72 228 ASP A CA 1
ATOM 1869 C C . ASP A 1 228 ? 40.019 10.277 -25.438 1.00 46.72 228 ASP A C 1
ATOM 1871 O O . ASP A 1 228 ? 41.212 9.963 -25.507 1.00 46.72 228 ASP A O 1
ATOM 1875 N N . LEU A 1 229 ? 39.580 10.992 -24.393 1.00 50.47 229 LEU A N 1
ATOM 1876 C CA . LEU A 1 229 ? 40.406 11.410 -23.258 1.00 50.47 229 LEU A CA 1
ATOM 1877 C C . LEU A 1 229 ? 39.762 11.029 -21.912 1.00 50.47 229 LEU A C 1
ATOM 1879 O O . LEU A 1 229 ? 39.062 11.795 -21.267 1.00 50.47 229 LEU A O 1
ATOM 1883 N N . GLN A 1 230 ? 40.148 9.846 -21.422 1.00 53.09 230 GLN A N 1
ATOM 1884 C CA . GLN A 1 230 ? 40.360 9.578 -19.988 1.00 53.09 230 GLN A CA 1
ATOM 1885 C C . GLN A 1 230 ? 39.142 9.693 -19.046 1.00 53.09 230 GLN A C 1
ATOM 1887 O O . GLN A 1 230 ? 39.235 10.262 -17.958 1.00 53.09 230 GLN A O 1
ATOM 1892 N N . GLY A 1 231 ? 38.029 9.033 -19.363 1.00 49.88 231 GLY A N 1
ATOM 1893 C CA . GLY A 1 231 ? 37.059 8.663 -18.328 1.00 49.88 231 GLY A CA 1
ATOM 1894 C C . GLY A 1 231 ? 37.635 7.585 -17.395 1.00 49.88 231 GLY A C 1
ATOM 1895 O O . GLY A 1 231 ? 37.651 6.405 -17.747 1.00 49.88 231 GLY A O 1
ATOM 1896 N N . GLU A 1 232 ? 38.124 7.949 -16.203 1.00 65.56 232 GLU A N 1
ATOM 1897 C CA . GLU A 1 232 ? 38.527 6.984 -15.165 1.00 65.56 232 GLU A CA 1
ATOM 1898 C C . GLU A 1 232 ? 37.305 6.206 -14.640 1.00 65.56 232 GLU A C 1
ATOM 1900 O O . GLU A 1 232 ? 36.667 6.563 -13.647 1.00 65.56 232 GLU A O 1
ATOM 1905 N N . HIS A 1 233 ? 36.956 5.102 -15.298 1.00 68.38 233 HIS A N 1
ATOM 1906 C CA . HIS A 1 233 ? 35.959 4.177 -14.772 1.00 68.38 233 HIS A CA 1
ATOM 1907 C C . HIS A 1 233 ? 36.506 3.462 -13.529 1.00 68.38 233 HIS A C 1
ATOM 1909 O O . HIS A 1 233 ? 37.604 2.901 -13.547 1.00 68.38 233 HIS A O 1
ATOM 1915 N N . ARG A 1 234 ? 35.721 3.433 -12.441 1.00 78.50 234 ARG A N 1
ATOM 1916 C CA . ARG A 1 234 ? 36.080 2.699 -11.216 1.00 78.50 234 ARG A CA 1
ATOM 1917 C C . ARG A 1 234 ? 36.348 1.231 -11.542 1.00 78.50 234 ARG A C 1
ATOM 1919 O O . ARG A 1 234 ? 35.443 0.499 -11.938 1.00 78.50 234 ARG A O 1
ATOM 1926 N N . LEU A 1 235 ? 37.584 0.790 -11.327 1.00 76.56 235 LEU A N 1
ATOM 1927 C CA . LEU A 1 235 ? 37.961 -0.607 -11.499 1.00 76.56 235 LEU A CA 1
ATOM 1928 C C . LEU A 1 235 ? 37.657 -1.405 -10.222 1.00 76.56 235 LEU A C 1
ATOM 1930 O O . LEU A 1 235 ? 37.880 -0.908 -9.114 1.00 76.56 235 LEU A O 1
ATOM 1934 N N . PRO A 1 236 ? 37.166 -2.652 -10.341 1.00 75.75 236 PRO A N 1
ATOM 1935 C CA . PRO A 1 236 ? 37.028 -3.531 -9.189 1.00 75.75 236 PRO A CA 1
ATOM 1936 C C . PRO A 1 236 ? 38.408 -3.832 -8.593 1.00 75.75 236 PRO A C 1
ATOM 1938 O O . PRO A 1 236 ? 39.389 -3.979 -9.323 1.00 75.75 236 PRO A O 1
ATOM 1941 N N . PHE A 1 237 ? 38.472 -3.997 -7.269 1.00 73.56 237 PHE A N 1
ATOM 1942 C CA . PHE A 1 237 ? 39.722 -4.257 -6.538 1.00 73.56 237 PHE A CA 1
ATOM 1943 C C . PHE A 1 237 ? 40.518 -5.460 -7.069 1.00 73.56 237 PHE A C 1
ATOM 1945 O O . PHE A 1 237 ? 41.737 -5.495 -6.951 1.00 73.56 237 PHE A O 1
ATOM 1952 N N . THR A 1 238 ? 39.848 -6.425 -7.702 1.00 75.94 238 THR A N 1
ATOM 1953 C CA . THR A 1 238 ? 40.465 -7.616 -8.303 1.00 75.94 238 THR A CA 1
ATOM 1954 C C . THR A 1 238 ? 41.322 -7.328 -9.537 1.00 75.94 238 THR A C 1
ATOM 1956 O O . THR A 1 238 ? 42.050 -8.212 -9.978 1.00 75.94 238 THR A O 1
ATOM 1959 N N . ARG A 1 239 ? 41.225 -6.129 -10.123 1.00 70.50 239 ARG A N 1
ATOM 1960 C CA . ARG A 1 239 ? 42.024 -5.698 -11.281 1.00 70.50 239 ARG A CA 1
ATOM 1961 C C . ARG A 1 239 ? 43.167 -4.759 -10.905 1.00 70.50 239 ARG A C 1
ATOM 1963 O O . ARG A 1 239 ? 43.834 -4.247 -11.800 1.00 70.50 239 ARG A O 1
ATOM 1970 N N . LEU A 1 240 ? 43.389 -4.517 -9.612 1.00 66.06 240 LEU A N 1
ATOM 1971 C CA . LEU A 1 240 ? 44.532 -3.727 -9.180 1.00 66.06 240 LEU A CA 1
ATOM 1972 C C . LEU A 1 240 ? 45.824 -4.491 -9.504 1.00 66.06 240 LEU A C 1
ATOM 1974 O O . LEU A 1 240 ? 45.964 -5.641 -9.080 1.00 66.06 240 LEU A O 1
ATOM 1978 N N . PRO A 1 241 ? 46.757 -3.891 -10.259 1.00 69.00 241 PRO A N 1
ATOM 1979 C CA . PRO A 1 241 ? 48.041 -4.518 -10.514 1.00 69.00 241 PRO A CA 1
ATOM 1980 C C . PRO A 1 241 ? 48.810 -4.660 -9.195 1.00 69.00 241 PRO A C 1
ATOM 1982 O O . PRO A 1 241 ? 48.837 -3.740 -8.376 1.00 69.00 241 PRO A O 1
ATOM 1985 N N . VAL A 1 242 ? 49.442 -5.816 -8.992 1.00 66.62 242 VAL A N 1
ATOM 1986 C CA . VAL A 1 242 ? 50.377 -6.017 -7.881 1.00 66.62 242 VAL A CA 1
ATOM 1987 C C . VAL A 1 242 ? 51.615 -5.179 -8.179 1.00 66.62 242 VAL A C 1
ATOM 1989 O O . VAL A 1 242 ? 52.305 -5.411 -9.171 1.00 66.62 242 VAL A O 1
ATOM 1992 N N . MET A 1 243 ? 51.867 -4.167 -7.353 1.00 63.53 243 MET A N 1
ATOM 1993 C CA . MET A 1 243 ? 53.128 -3.440 -7.393 1.00 63.53 243 MET A CA 1
ATOM 1994 C C . MET A 1 243 ? 54.146 -4.232 -6.566 1.00 63.53 243 MET A C 1
ATOM 1996 O O . MET A 1 243 ? 54.097 -4.185 -5.341 1.00 63.53 243 MET A O 1
ATOM 2000 N N . ASP A 1 244 ? 55.057 -4.909 -7.271 1.00 60.25 244 ASP A N 1
ATOM 2001 C CA . ASP A 1 244 ? 56.272 -5.570 -6.760 1.00 60.25 244 ASP A CA 1
ATOM 2002 C C . ASP A 1 244 ? 56.107 -6.985 -6.149 1.00 60.25 244 ASP A C 1
ATOM 2004 O O . ASP A 1 244 ? 55.030 -7.372 -5.699 1.00 60.25 244 ASP A O 1
ATOM 2008 N N . ASP A 1 245 ? 57.195 -7.771 -6.119 1.00 63.03 245 ASP A N 1
ATOM 2009 C CA . ASP A 1 245 ? 57.231 -9.190 -5.680 1.00 63.03 245 ASP A CA 1
ATOM 2010 C C . ASP A 1 245 ? 56.992 -9.386 -4.157 1.00 63.03 245 ASP A C 1
ATOM 2012 O O . ASP A 1 245 ? 56.971 -10.504 -3.626 1.00 63.03 245 ASP A O 1
ATOM 2016 N N . GLY A 1 246 ? 56.804 -8.291 -3.417 1.00 63.12 246 GLY A N 1
ATOM 2017 C CA . GLY A 1 246 ? 56.558 -8.275 -1.978 1.00 63.12 246 GLY A CA 1
ATOM 2018 C C . GLY A 1 246 ? 55.081 -8.463 -1.626 1.00 63.12 246 GLY A C 1
ATOM 2019 O O . GLY A 1 246 ? 54.213 -7.725 -2.072 1.00 63.12 246 GLY A O 1
ATOM 2020 N N . HIS A 1 247 ? 54.777 -9.406 -0.732 1.00 56.62 247 HIS A N 1
ATOM 2021 C CA . HIS A 1 247 ? 53.401 -9.734 -0.316 1.00 56.62 247 HIS A CA 1
ATOM 2022 C C . HIS A 1 247 ? 52.791 -8.729 0.688 1.00 56.62 247 HIS A C 1
ATOM 2024 O O . HIS A 1 247 ? 51.908 -9.084 1.468 1.00 56.62 247 HIS A O 1
ATOM 2030 N N . SER A 1 248 ? 53.262 -7.479 0.722 1.00 61.56 248 SER A N 1
ATOM 2031 C CA . SER A 1 248 ? 52.828 -6.482 1.706 1.00 61.56 248 SER A CA 1
ATOM 2032 C C . SER A 1 248 ? 52.443 -5.174 1.028 1.00 61.56 248 SER A C 1
ATOM 2034 O O . SER A 1 248 ? 53.302 -4.382 0.646 1.00 61.56 248 SER A O 1
ATOM 2036 N N . ALA A 1 249 ? 51.137 -4.924 0.930 1.00 57.69 249 ALA A N 1
ATOM 2037 C CA . ALA A 1 249 ? 50.612 -3.670 0.407 1.00 57.69 249 ALA A CA 1
ATOM 2038 C C . ALA A 1 249 ? 50.920 -2.502 1.372 1.00 57.69 249 ALA A C 1
ATOM 2040 O O . ALA A 1 249 ? 50.690 -2.627 2.581 1.00 57.69 249 ALA A O 1
ATOM 2041 N N . PRO A 1 250 ? 51.415 -1.353 0.881 1.00 61.97 250 PRO A N 1
ATOM 2042 C CA . PRO A 1 250 ? 51.645 -0.187 1.721 1.00 61.97 250 PRO A CA 1
ATOM 2043 C C . PRO A 1 250 ? 50.312 0.373 2.237 1.00 61.97 250 PRO A C 1
ATOM 2045 O O . PRO A 1 250 ? 49.409 0.694 1.466 1.00 61.97 250 PRO A O 1
ATOM 2048 N N . ILE A 1 251 ? 50.185 0.530 3.557 1.00 64.00 251 ILE A N 1
ATOM 2049 C CA . ILE A 1 251 ? 49.023 1.185 4.171 1.00 64.00 251 ILE A CA 1
ATOM 2050 C C . ILE A 1 251 ? 49.202 2.700 4.031 1.00 64.00 251 ILE A C 1
ATOM 2052 O O . ILE A 1 251 ? 49.771 3.358 4.903 1.00 64.00 251 ILE A O 1
ATOM 2056 N N . VAL A 1 252 ? 48.705 3.263 2.930 1.00 67.00 252 VAL A N 1
ATOM 2057 C CA . VAL A 1 252 ? 48.596 4.715 2.744 1.00 67.00 252 VAL A CA 1
ATOM 2058 C C . VAL A 1 252 ? 47.183 5.143 3.128 1.00 67.00 252 VAL A C 1
ATOM 2060 O O . VAL A 1 252 ? 46.213 4.826 2.445 1.00 67.00 252 VAL A O 1
ATOM 2063 N N . ARG A 1 253 ? 47.045 5.866 4.243 1.00 70.38 253 ARG A N 1
ATOM 2064 C CA . ARG A 1 253 ? 45.773 6.504 4.607 1.00 70.38 253 ARG A CA 1
ATOM 2065 C C . ARG A 1 253 ? 45.646 7.814 3.836 1.00 70.38 253 ARG A C 1
ATOM 2067 O O . ARG A 1 253 ? 46.184 8.829 4.269 1.00 70.38 253 ARG A O 1
ATOM 2074 N N . LEU A 1 254 ? 44.964 7.783 2.695 1.00 62.47 254 LEU A N 1
ATOM 2075 C CA . LEU A 1 254 ? 44.588 9.002 1.982 1.00 62.47 254 LEU A CA 1
ATOM 2076 C C . LEU A 1 254 ? 43.365 9.643 2.664 1.00 62.47 254 LEU A C 1
ATOM 2078 O O . LEU A 1 254 ? 42.455 8.916 3.074 1.00 62.47 254 LEU A O 1
ATOM 2082 N N . PRO A 1 255 ? 43.318 10.978 2.817 1.00 63.78 255 PRO A N 1
ATOM 2083 C CA . PRO A 1 255 ? 42.099 11.655 3.234 1.00 63.78 255 PRO A CA 1
ATOM 2084 C C . PRO A 1 255 ? 41.020 11.471 2.160 1.00 63.78 255 PRO A C 1
ATOM 2086 O O . PRO A 1 255 ? 41.302 11.534 0.964 1.00 63.78 255 PRO A O 1
ATOM 2089 N N . SER A 1 256 ? 39.783 11.227 2.597 1.00 62.88 256 SER A N 1
ATOM 2090 C CA . SER A 1 256 ? 38.622 11.172 1.707 1.00 62.88 256 SER A CA 1
ATOM 2091 C C . SER A 1 256 ? 38.528 12.489 0.941 1.00 62.88 256 SER A C 1
ATOM 2093 O O . SER A 1 256 ? 38.486 13.547 1.568 1.00 62.88 256 SER A O 1
ATOM 2095 N N . ILE A 1 257 ? 38.479 12.436 -0.390 1.00 59.03 257 ILE A N 1
ATOM 2096 C CA . ILE A 1 257 ? 38.178 13.609 -1.214 1.00 59.03 257 ILE A CA 1
ATOM 2097 C C . ILE A 1 257 ? 36.713 13.955 -0.937 1.00 59.03 257 ILE A C 1
ATOM 2099 O O . ILE A 1 257 ? 35.800 13.369 -1.511 1.00 59.03 257 ILE A O 1
ATOM 2103 N N . MET A 1 258 ? 36.483 14.838 0.031 1.00 45.59 258 MET A N 1
ATOM 2104 C CA . MET A 1 258 ? 35.213 15.535 0.160 1.00 45.59 258 MET A CA 1
ATOM 2105 C C . MET A 1 258 ? 35.294 16.712 -0.802 1.00 45.59 258 MET A C 1
ATOM 2107 O O . MET A 1 258 ? 36.157 17.570 -0.658 1.00 45.59 258 MET A O 1
ATOM 2111 N N . THR A 1 259 ? 34.442 16.727 -1.820 1.00 46.03 259 THR A N 1
ATOM 2112 C CA . THR A 1 259 ? 34.216 17.924 -2.633 1.00 46.03 259 THR A CA 1
ATOM 2113 C C . THR A 1 259 ? 33.749 19.051 -1.711 1.00 46.03 259 THR A C 1
ATOM 2115 O O . THR A 1 259 ? 32.806 18.856 -0.941 1.00 46.03 259 THR A O 1
ATOM 2118 N N . ASP A 1 260 ? 34.426 20.199 -1.764 1.00 44.12 260 ASP A N 1
ATOM 2119 C CA . ASP A 1 260 ? 34.260 21.346 -0.862 1.00 44.12 260 ASP A CA 1
ATOM 2120 C C . ASP A 1 260 ? 32.888 22.033 -0.993 1.00 44.12 260 ASP A C 1
ATOM 2122 O O . ASP A 1 260 ? 32.766 23.148 -1.496 1.00 44.12 260 ASP A O 1
ATOM 2126 N N . HIS A 1 261 ? 31.831 21.404 -0.489 1.00 42.91 261 HIS A N 1
ATOM 2127 C CA . HIS A 1 261 ? 30.526 22.035 -0.291 1.00 42.91 261 HIS A CA 1
ATOM 2128 C C . HIS A 1 261 ? 30.000 21.789 1.124 1.00 42.91 261 HIS A C 1
ATOM 2130 O O . HIS A 1 261 ? 28.878 21.340 1.290 1.00 42.91 261 HIS A O 1
ATOM 2136 N N . SER A 1 262 ? 30.817 22.083 2.143 1.00 38.25 262 SER A N 1
ATOM 2137 C CA . SER A 1 262 ? 30.360 22.521 3.478 1.00 38.25 262 SER A CA 1
ATOM 2138 C C . SER A 1 262 ? 31.537 22.566 4.455 1.00 38.25 262 SER A C 1
ATOM 2140 O O . SER A 1 262 ? 31.768 21.635 5.227 1.00 38.25 262 SER A O 1
ATOM 2142 N N . ALA A 1 263 ? 32.294 23.662 4.451 1.00 37.81 263 ALA A N 1
ATOM 2143 C CA . ALA A 1 263 ? 33.248 23.930 5.518 1.00 37.81 263 ALA A CA 1
ATOM 2144 C C . ALA A 1 263 ? 32.485 24.367 6.781 1.00 37.81 263 ALA A C 1
ATOM 2146 O O . ALA A 1 263 ? 32.128 25.536 6.919 1.00 37.81 263 ALA A O 1
ATOM 2147 N N . SER A 1 264 ? 32.256 23.441 7.715 1.00 41.09 264 SER A N 1
ATOM 2148 C CA . SER A 1 264 ? 31.903 23.784 9.096 1.00 41.09 264 SER A CA 1
ATOM 2149 C C . SER A 1 264 ? 33.045 23.387 10.025 1.00 41.09 264 SER A C 1
ATOM 2151 O O . SER A 1 264 ? 33.477 22.237 10.086 1.00 41.09 264 SER A O 1
ATOM 2153 N N . LYS A 1 265 ? 33.585 24.411 10.686 1.00 43.50 265 LYS A N 1
ATOM 2154 C CA . LYS A 1 265 ? 34.783 24.399 11.523 1.00 43.50 265 LYS A CA 1
ATOM 2155 C C . LYS A 1 265 ? 34.597 23.475 12.727 1.00 43.50 265 LYS A C 1
ATOM 2157 O O . LYS A 1 265 ? 33.814 23.793 13.616 1.00 43.50 265 LYS A O 1
ATOM 2162 N N . TYR A 1 266 ? 35.410 22.425 12.821 1.00 34.78 266 TYR A N 1
ATOM 2163 C CA . TYR A 1 266 ? 35.758 21.838 14.113 1.00 34.78 266 TYR A CA 1
ATOM 2164 C C . TYR A 1 266 ? 37.170 22.262 14.501 1.00 34.78 266 TYR A C 1
ATOM 2166 O O . TYR A 1 266 ? 38.142 22.111 13.763 1.00 34.78 266 TYR A O 1
ATOM 2174 N N . GLN A 1 267 ? 37.223 22.883 15.668 1.00 38.31 267 GLN A N 1
ATOM 2175 C CA . GLN A 1 267 ? 38.358 23.544 16.280 1.00 38.31 267 GLN A CA 1
ATOM 2176 C C . GLN A 1 267 ? 39.394 22.499 16.718 1.00 38.31 267 GLN A C 1
ATOM 2178 O O . GLN A 1 267 ? 39.103 21.634 17.541 1.00 38.31 267 GLN A O 1
ATOM 2183 N N . GLN A 1 268 ? 40.601 22.560 16.151 1.00 37.84 268 GLN A N 1
ATOM 2184 C CA . GLN A 1 268 ? 41.733 21.749 16.599 1.00 37.84 268 GLN A CA 1
ATOM 2185 C C . GLN A 1 268 ? 42.195 22.241 17.975 1.00 37.84 268 GLN A C 1
ATOM 2187 O O . GLN A 1 268 ? 42.658 23.372 18.116 1.00 37.84 268 GLN A O 1
ATOM 2192 N N . CYS A 1 269 ? 42.083 21.383 18.989 1.00 29.69 269 CYS A N 1
ATOM 2193 C CA . CYS A 1 269 ? 42.755 21.588 20.266 1.00 29.69 269 CYS A CA 1
ATOM 2194 C C . CYS A 1 269 ? 44.246 21.261 20.123 1.00 29.69 269 CYS A C 1
ATOM 2196 O O . CYS A 1 269 ? 44.631 20.195 19.641 1.00 29.69 269 CYS A O 1
ATOM 2198 N N . SER A 1 270 ? 45.061 22.219 20.550 1.00 33.94 270 SER A N 1
ATOM 2199 C CA . SER A 1 270 ? 46.516 22.231 20.496 1.00 33.94 270 SER A CA 1
ATOM 2200 C C . SER A 1 270 ? 47.179 21.050 21.205 1.00 33.94 270 SER A C 1
ATOM 2202 O O . SER A 1 270 ? 46.735 20.569 22.247 1.00 33.94 270 SER A O 1
ATOM 2204 N N . ALA A 1 271 ? 48.300 20.639 20.620 1.00 35.84 271 ALA A N 1
ATOM 2205 C CA . ALA A 1 271 ? 49.191 19.588 21.072 1.00 35.84 271 ALA A CA 1
ATOM 2206 C C . ALA A 1 271 ? 49.663 19.756 22.526 1.00 35.84 271 ALA A C 1
ATOM 2208 O O . ALA A 1 271 ? 50.199 20.798 22.892 1.00 35.84 271 ALA A O 1
ATOM 2209 N N . ASN A 1 272 ? 49.610 18.664 23.291 1.00 33.19 272 ASN A N 1
ATOM 2210 C CA . ASN A 1 272 ? 50.520 18.431 24.406 1.00 33.19 272 ASN A CA 1
ATOM 2211 C C . ASN A 1 272 ? 51.238 17.096 24.189 1.00 33.19 272 ASN A C 1
ATOM 2213 O O . ASN A 1 272 ? 50.614 16.044 24.048 1.00 33.19 272 ASN A O 1
ATOM 2217 N N . LYS A 1 273 ? 52.573 17.168 24.135 1.00 43.62 273 LYS A N 1
ATOM 2218 C CA . LYS A 1 273 ? 53.484 16.021 24.129 1.00 43.62 273 LYS A CA 1
ATOM 2219 C C . LYS A 1 273 ? 53.215 15.176 25.375 1.00 43.62 273 LYS A C 1
ATOM 2221 O O . LYS A 1 273 ? 53.460 15.645 26.482 1.00 43.62 273 LYS A O 1
ATOM 2226 N N . SER A 1 274 ? 52.787 13.931 25.195 1.00 34.84 274 SER A N 1
ATOM 2227 C CA . SER A 1 274 ? 52.879 12.915 26.240 1.00 34.84 274 SER A CA 1
ATOM 2228 C C . SER A 1 274 ? 53.445 11.625 25.660 1.00 34.84 274 SER A C 1
ATOM 2230 O O . SER A 1 274 ? 53.199 11.267 24.508 1.00 34.84 274 SER A O 1
ATOM 2232 N N . GLN A 1 275 ? 54.319 11.023 26.451 1.00 36.25 275 GLN A N 1
ATOM 2233 C CA . GLN A 1 275 ? 55.260 9.967 26.113 1.00 36.25 275 GLN A CA 1
ATOM 2234 C C . GLN A 1 275 ? 54.555 8.681 25.653 1.00 36.25 275 GLN A C 1
ATOM 2236 O O . GLN A 1 275 ? 53.508 8.306 26.173 1.00 36.25 275 GLN A O 1
ATOM 2241 N N . ARG A 1 276 ? 55.164 7.987 24.682 1.00 35.06 276 ARG A N 1
ATOM 2242 C CA . ARG A 1 276 ? 54.754 6.642 24.251 1.00 35.06 276 ARG A CA 1
ATOM 2243 C C . ARG A 1 276 ? 54.946 5.639 25.398 1.00 35.06 276 ARG A C 1
ATOM 2245 O O . ARG A 1 276 ? 56.073 5.549 25.887 1.00 35.06 276 ARG A O 1
ATOM 2252 N N . PRO A 1 277 ? 53.950 4.809 25.748 1.00 34.66 277 PRO A N 1
ATOM 2253 C CA . PRO A 1 277 ? 54.220 3.539 26.394 1.00 34.66 277 PRO A CA 1
ATOM 2254 C C . PRO A 1 277 ? 54.510 2.479 25.321 1.00 34.66 277 PRO A C 1
ATOM 2256 O O . PRO A 1 277 ? 53.806 2.363 24.317 1.00 34.66 277 PRO A O 1
ATOM 2259 N N . VAL A 1 278 ? 55.587 1.728 25.532 1.00 40.47 278 VAL A N 1
ATOM 2260 C CA . VAL A 1 278 ? 55.917 0.507 24.791 1.00 40.47 278 VAL A CA 1
ATOM 2261 C C . VAL A 1 278 ? 54.914 -0.565 25.207 1.00 40.47 278 VAL A C 1
ATOM 2263 O O . VAL A 1 278 ? 54.822 -0.885 26.389 1.00 40.47 278 VAL A O 1
ATOM 2266 N N . ILE A 1 279 ? 54.166 -1.111 24.250 1.00 39.31 279 ILE A N 1
ATOM 2267 C CA . ILE A 1 279 ? 53.378 -2.329 24.447 1.00 39.31 279 ILE A CA 1
ATOM 2268 C C . ILE A 1 279 ? 53.855 -3.323 23.391 1.00 39.31 279 ILE A C 1
ATOM 2270 O O . ILE A 1 279 ? 53.621 -3.134 22.197 1.00 39.31 279 ILE A O 1
ATOM 2274 N N . ASN A 1 280 ? 54.585 -4.337 23.852 1.00 36.06 280 ASN A N 1
ATOM 2275 C CA . ASN A 1 280 ? 54.947 -5.512 23.070 1.00 36.06 280 ASN A CA 1
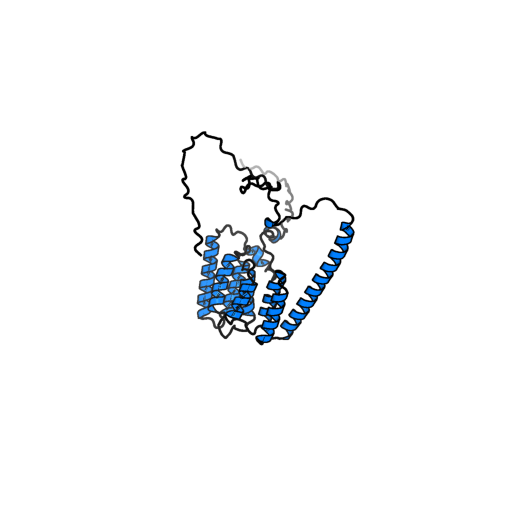ATOM 2276 C C . ASN A 1 280 ? 53.673 -6.316 22.805 1.00 36.06 280 ASN A C 1
ATOM 2278 O O . ASN A 1 280 ? 53.043 -6.784 23.750 1.00 36.06 280 ASN A O 1
ATOM 2282 N N . ASN A 1 281 ? 53.318 -6.491 21.535 1.00 38.81 281 ASN A N 1
ATOM 2283 C CA . ASN A 1 281 ? 52.345 -7.495 21.124 1.00 38.81 281 ASN A CA 1
ATOM 2284 C C . ASN A 1 281 ? 53.110 -8.634 20.453 1.00 38.81 281 ASN A C 1
ATOM 2286 O O . ASN A 1 281 ? 53.312 -8.623 19.239 1.00 38.81 281 ASN A O 1
ATOM 2290 N N . ASP A 1 282 ? 53.524 -9.608 21.261 1.00 40.81 282 ASP A N 1
ATOM 2291 C CA . ASP A 1 282 ? 53.816 -10.953 20.778 1.00 40.81 282 ASP A CA 1
ATOM 2292 C C . ASP A 1 282 ? 52.494 -11.558 20.282 1.00 40.81 282 ASP A C 1
ATOM 2294 O O . ASP A 1 282 ? 51.681 -12.059 21.061 1.00 40.81 282 ASP A O 1
ATOM 2298 N N . ALA A 1 283 ? 52.235 -11.451 18.979 1.00 40.56 283 ALA A N 1
ATOM 2299 C CA . ALA A 1 283 ? 51.160 -12.185 18.328 1.00 40.56 283 ALA A CA 1
ATOM 2300 C C . ALA A 1 283 ? 51.703 -13.548 17.884 1.00 40.56 283 ALA A C 1
ATOM 2302 O O . ALA A 1 283 ? 52.632 -13.627 17.080 1.00 40.56 283 ALA A O 1
ATOM 2303 N N . ALA A 1 284 ? 51.127 -14.613 18.441 1.00 40.62 284 ALA A N 1
ATOM 2304 C CA . ALA A 1 284 ? 51.480 -15.993 18.147 1.00 40.62 284 ALA A CA 1
ATOM 2305 C C . ALA A 1 284 ? 51.289 -16.331 16.659 1.00 40.62 284 ALA A C 1
ATOM 2307 O O . ALA A 1 284 ? 50.252 -16.044 16.058 1.00 40.62 284 ALA A O 1
ATOM 2308 N N . THR A 1 285 ? 52.295 -16.985 16.089 1.00 40.12 285 THR A N 1
ATOM 2309 C CA . THR A 1 285 ? 52.291 -17.570 14.750 1.00 40.12 285 THR A CA 1
ATOM 2310 C C . THR A 1 285 ? 51.304 -18.738 14.717 1.00 40.12 285 THR A C 1
ATOM 2312 O O . THR A 1 285 ? 51.433 -19.685 15.491 1.00 40.12 285 THR A O 1
ATOM 2315 N N . PHE A 1 286 ? 50.299 -18.674 13.843 1.00 38.00 286 PHE A N 1
ATOM 2316 C CA . PHE A 1 286 ? 49.352 -19.769 13.636 1.00 38.00 286 PHE A CA 1
ATOM 2317 C C . PHE A 1 286 ? 49.868 -20.652 12.494 1.00 38.00 286 PHE A C 1
ATOM 2319 O O . PHE A 1 286 ? 49.811 -20.262 11.329 1.00 38.00 286 PHE A O 1
ATOM 2326 N N . GLU A 1 287 ? 50.416 -21.822 12.822 1.00 42.09 287 GLU A N 1
ATOM 2327 C CA . GLU A 1 287 ? 50.803 -22.822 11.825 1.00 42.09 287 GLU A CA 1
ATOM 2328 C C . GLU A 1 287 ? 49.580 -23.636 11.385 1.00 42.09 287 GLU A C 1
ATOM 2330 O O . GLU A 1 287 ? 48.901 -24.268 12.196 1.00 42.09 287 GLU A O 1
ATOM 2335 N N . VAL A 1 288 ? 49.306 -23.643 10.079 1.00 44.22 288 VAL A N 1
ATOM 2336 C CA . VAL A 1 288 ? 48.306 -24.522 9.462 1.00 44.22 288 VAL A CA 1
ATOM 2337 C C . VAL A 1 288 ? 48.992 -25.833 9.093 1.00 44.22 288 VAL A C 1
ATOM 2339 O O . VAL A 1 288 ? 49.763 -25.898 8.136 1.00 44.22 288 VAL A O 1
ATOM 2342 N N . THR A 1 289 ? 48.709 -26.895 9.844 1.00 43.09 289 THR A N 1
ATOM 2343 C CA . THR A 1 289 ? 49.126 -28.255 9.491 1.00 43.09 289 THR A CA 1
ATOM 2344 C C . THR A 1 289 ? 48.096 -28.877 8.547 1.00 43.09 289 THR A C 1
ATOM 2346 O O . THR A 1 289 ? 46.976 -29.198 8.936 1.00 43.09 289 THR A O 1
ATOM 2349 N N . ASN A 1 290 ? 48.474 -29.057 7.280 1.00 42.31 290 ASN A N 1
ATOM 2350 C CA . ASN A 1 290 ? 47.720 -29.891 6.344 1.00 42.31 290 ASN A CA 1
ATOM 2351 C C . ASN A 1 290 ? 47.985 -31.365 6.674 1.00 42.31 290 ASN A C 1
ATOM 2353 O O . ASN A 1 290 ? 49.082 -31.867 6.431 1.00 42.31 290 ASN A O 1
ATOM 2357 N N . SER A 1 291 ? 46.978 -32.054 7.209 1.00 43.66 291 SER A N 1
ATOM 2358 C CA . SER A 1 291 ? 46.976 -33.516 7.289 1.00 43.66 291 SER A CA 1
ATOM 2359 C C . SER A 1 291 ? 46.316 -34.092 6.040 1.00 43.66 291 SER A C 1
ATOM 2361 O O . SER A 1 291 ? 45.270 -33.615 5.602 1.00 43.66 291 SER A O 1
ATOM 2363 N N . ARG A 1 292 ? 46.989 -35.084 5.463 1.00 40.69 292 ARG A N 1
ATOM 2364 C CA . ARG A 1 292 ? 46.588 -35.853 4.287 1.00 40.69 292 ARG A CA 1
ATOM 2365 C C . ARG A 1 292 ? 45.888 -37.135 4.718 1.00 40.69 292 ARG A C 1
ATOM 2367 O O . ARG A 1 292 ? 46.285 -37.664 5.780 1.00 40.69 292 ARG A O 1
#

Foldseek 3Di:
DDDDDDDDDDDPDDDDPPPPPVPPPPLVVCVVLADDDPVDDDPVLSVVQPPPPDDPVVVLVVLVVQLVVLVVVLVVDPDSLVSVVVSVNVLCSNCRPPPLVSLLVSLVVVCVVPQPPPVQQQPVSSVVSLQSNLVSVVLCSLVSLVCSCVVRHNLQALVSLLSNLVSCVVVVNNVVSLVSLVSNVVSNHPDNVSSVVSNVVSVVVVVVVVVVVVVVVVVVVVCVVPDPDDDPDDDDPVPDDDDDPDPDDDPDDDPPPDDPDDDDDDDDDDDDDDDDDDDDDPDDDDDDDDDD

InterPro domains:
  IPR013212 Mad3/Bub1 homology region 1 [PF08311] (65-185)
  IPR013212 Mad3/Bub1 homology region 1 [PS51489] (67-227)
  IPR013212 Mad3/Bub1 homology region 1 [SM00777] (61-185)
  IPR015661 Mitotic spindle checkpoint protein Bub1/Mad3 [PTHR14030] (26-206)

Radius of gyration: 33.33 Å; chains: 1; bounding box: 78×121×71 Å

Secondary structure (DSSP, 8-state):
-----------------------S-TTGGGGGG----TT---HHHHHHTTT----HHHHHHHHHHHHHHHHHHHHH-S-HHHHHHHHHHHHHHH-SS--HHHHHHHHHHHHHHHTT-TTTTT-HHHHHHHHHHHHTSTT-HHHHHHHHHHHTTTTTBHHHHHHHHHHHHHTT-HHHHHHHHHHHHHTT-B-HHHHHHHHHHHHHHHHHHHHHHHHHHHHHHHHGGG--S---PPPPGGG----SS-S------PPP---SS---PPPPPPP---PPPP----PPP-------

Organism: NCBI:txid2018661

Sequence (292 aa):
MASSEDFESDVVRASDETRDDDNVPDWERYSENLIPNRRGRQAGAILKTKGLGTSQSSMESEADKKLDETMDECQTSEDPLDLCLQFCKWFENRFQNINQRLYYKLLWRIVEKYSLDSRYLEDERMLKIWSRLADNSLGHGYEIYQHAVSHGSLVRCAQIYVQWSLEYELRDAVNEARKVLHRGIRSGATPISVLQDAIDELEVREARRQMEKLQNDSWEVADMEIDDLQGEHRLPFTRLPVMDDGHSAPIVRLPSIMTDHSASKYQQCSANKSQRPVINNDAATFEVTNSR

pLDDT: mean 75.19, std 22.0, range [29.69, 98.12]